Protein AF-A0A8J4S9Q2-F1 (afdb_monomer_lite)

Sequence (250 aa):
MTRRPPSRQDNEGSNYQLDTAFQAAVIDLVRYDRAYARVREATRTGVKRYATASLYRERFLAFDELAESLVELVERSVDALEG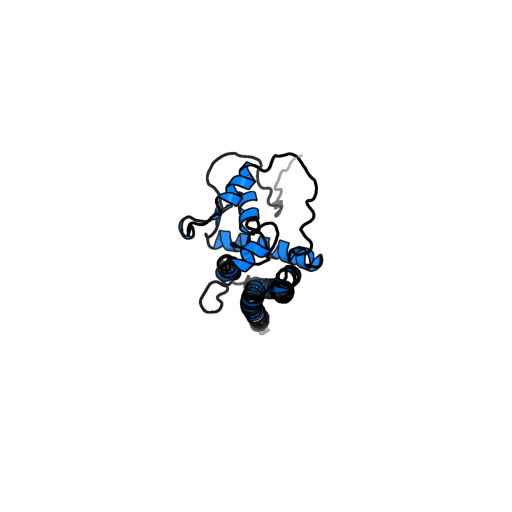IWRWKQCSENAVEDTKTFVWKGDNFILTFVRSLDFMRDCRELVEWYGEEFPLDANPFMLSSSLLDKAADRGLQISQQYSAARTNVLRAALRLHKPAADDEPSIPPTWWPETRYPSELRRRIEQSEQEILRELVDARWLVVQGGGRTRGPITIVGAEPRDVAKQKVGD

Organism: NCBI:txid1284355

Structure (mmCIF, N/CA/C/O backbone):
data_AF-A0A8J4S9Q2-F1
#
_entry.id   AF-A0A8J4S9Q2-F1
#
loop_
_atom_site.group_PDB
_atom_site.id
_atom_site.type_symbol
_atom_site.label_atom_id
_atom_site.label_alt_id
_atom_site.label_comp_id
_atom_site.label_asym_id
_atom_site.label_entity_id
_atom_site.label_seq_id
_atom_site.pdbx_PDB_ins_code
_atom_site.Cartn_x
_atom_site.Cartn_y
_atom_site.Cartn_z
_atom_site.occupancy
_atom_site.B_iso_or_equiv
_atom_site.auth_seq_id
_atom_site.auth_comp_id
_atom_site.auth_asym_id
_atom_site.auth_atom_id
_atom_site.pdbx_PDB_model_num
ATOM 1 N N . MET A 1 1 ? 54.237 5.454 -36.893 1.00 39.75 1 MET A N 1
ATOM 2 C CA . MET A 1 1 ? 52.908 5.909 -36.431 1.00 39.75 1 MET A CA 1
ATOM 3 C C . MET A 1 1 ? 52.132 4.697 -35.941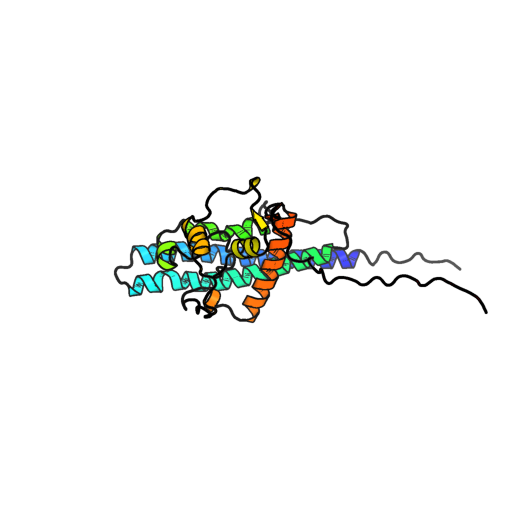 1.00 39.75 1 MET A C 1
ATOM 5 O O . MET A 1 1 ? 51.611 3.945 -36.750 1.00 39.75 1 MET A O 1
ATOM 9 N N . THR A 1 2 ? 52.123 4.455 -34.634 1.00 42.97 2 THR A N 1
ATOM 10 C CA . THR A 1 2 ? 51.451 3.308 -34.004 1.00 42.97 2 THR A CA 1
ATOM 11 C C . THR A 1 2 ? 50.128 3.797 -33.416 1.00 42.97 2 THR A C 1
ATOM 13 O O . THR A 1 2 ? 50.126 4.592 -32.478 1.00 42.97 2 THR A O 1
ATOM 16 N N . ARG A 1 3 ? 48.994 3.387 -34.002 1.00 44.97 3 ARG A N 1
ATOM 17 C CA . ARG A 1 3 ? 47.652 3.692 -33.477 1.00 44.97 3 ARG A CA 1
ATOM 18 C C . ARG A 1 3 ? 47.402 2.864 -32.210 1.00 44.97 3 ARG A C 1
ATOM 20 O O . ARG A 1 3 ? 47.474 1.640 -32.263 1.00 44.97 3 ARG A O 1
ATOM 27 N N . ARG A 1 4 ? 47.105 3.529 -31.087 1.00 47.16 4 ARG A N 1
ATOM 28 C CA . ARG A 1 4 ? 46.526 2.902 -29.884 1.00 47.16 4 ARG A CA 1
ATOM 29 C C . ARG A 1 4 ? 45.050 2.551 -30.144 1.00 47.16 4 ARG A C 1
ATOM 31 O O . ARG A 1 4 ? 44.372 3.357 -30.783 1.00 47.16 4 ARG A O 1
ATOM 38 N N . PRO A 1 5 ? 44.544 1.406 -29.656 1.00 49.31 5 PRO A N 1
ATOM 39 C CA . PRO A 1 5 ? 43.115 1.107 -29.684 1.00 49.31 5 PRO A CA 1
ATOM 40 C C . PRO A 1 5 ? 42.367 1.951 -28.630 1.00 49.31 5 PRO A C 1
ATOM 42 O O . PRO A 1 5 ? 42.978 2.338 -27.628 1.00 49.31 5 PRO A O 1
ATOM 45 N N . PRO A 1 6 ? 41.075 2.264 -28.843 1.00 49.66 6 PRO A N 1
ATOM 46 C CA . PRO A 1 6 ? 40.294 3.060 -27.908 1.00 49.66 6 PRO A CA 1
ATOM 47 C C . PRO A 1 6 ? 39.899 2.258 -26.659 1.00 49.66 6 PRO A C 1
ATOM 49 O O . PRO A 1 6 ? 39.925 1.028 -26.624 1.00 49.66 6 PRO A O 1
ATOM 52 N N . SER A 1 7 ? 39.611 3.026 -25.616 1.00 48.06 7 SER A N 1
ATOM 53 C CA . SER A 1 7 ? 39.512 2.699 -24.199 1.00 48.06 7 SER A CA 1
ATOM 54 C C . SER A 1 7 ? 38.375 1.750 -23.821 1.00 48.06 7 SER A C 1
ATOM 56 O O . SER A 1 7 ? 37.228 1.917 -24.211 1.00 48.06 7 SER A O 1
ATOM 58 N N . ARG A 1 8 ? 38.703 0.813 -22.928 1.00 47.56 8 ARG A N 1
ATOM 59 C CA . ARG A 1 8 ? 37.815 -0.144 -22.249 1.00 47.56 8 ARG A CA 1
ATOM 60 C C . ARG A 1 8 ? 37.119 0.467 -21.009 1.00 47.56 8 ARG A C 1
ATOM 62 O O . ARG A 1 8 ? 36.890 -0.252 -20.048 1.00 47.56 8 ARG A O 1
ATOM 69 N N . GLN A 1 9 ? 36.866 1.781 -20.984 1.00 50.12 9 GLN A N 1
ATOM 70 C CA . GLN A 1 9 ? 36.483 2.523 -19.762 1.00 50.12 9 GLN A CA 1
ATOM 71 C C . GLN A 1 9 ? 34.982 2.819 -19.607 1.00 50.12 9 GLN A C 1
ATOM 73 O O . GLN A 1 9 ? 34.550 3.120 -18.499 1.00 50.12 9 GLN A O 1
ATOM 78 N N . ASP A 1 10 ? 34.168 2.661 -20.651 1.00 51.94 10 ASP A N 1
ATOM 79 C CA . ASP A 1 10 ? 32.752 3.066 -20.583 1.00 51.94 10 ASP A CA 1
ATOM 80 C C . ASP A 1 10 ? 31.844 2.035 -19.879 1.00 51.94 10 ASP A C 1
ATOM 82 O O . ASP A 1 10 ? 30.748 2.367 -19.435 1.00 51.94 10 ASP A O 1
ATOM 86 N N . ASN A 1 11 ? 32.309 0.789 -19.710 1.00 53.34 11 ASN A N 1
ATOM 87 C CA . ASN A 1 11 ? 31.511 -0.302 -19.128 1.00 53.34 11 ASN A CA 1
ATOM 88 C C . ASN A 1 11 ? 31.615 -0.434 -17.598 1.00 53.34 11 ASN A C 1
ATOM 90 O O . ASN A 1 11 ? 30.790 -1.107 -16.986 1.00 53.34 11 ASN A O 1
ATOM 94 N N . GLU A 1 12 ? 32.629 0.160 -16.964 1.00 55.31 12 GLU A N 1
ATOM 95 C CA . GLU A 1 12 ? 32.767 0.093 -15.503 1.00 55.31 12 GLU A CA 1
ATOM 96 C C . GLU A 1 12 ? 31.812 1.087 -14.827 1.00 55.31 12 GLU A C 1
ATOM 98 O O . GLU A 1 12 ? 31.103 0.719 -13.894 1.00 55.31 12 GLU A O 1
ATOM 103 N N . GLY A 1 13 ? 31.697 2.314 -15.352 1.00 60.03 13 GLY A N 1
ATOM 104 C CA . GLY A 1 13 ? 30.832 3.357 -14.786 1.00 60.03 13 GLY A CA 1
ATOM 105 C C . GLY A 1 13 ? 29.335 3.018 -14.790 1.00 60.03 13 GLY A C 1
ATOM 106 O O . GLY A 1 13 ? 28.634 3.358 -13.837 1.00 60.03 13 GLY A O 1
ATOM 107 N N . SER A 1 14 ? 28.847 2.310 -15.814 1.00 61.97 14 SER A N 1
ATOM 108 C CA . SER A 1 14 ? 27.440 1.895 -15.919 1.00 61.97 14 SER A CA 1
ATOM 109 C C . SER A 1 14 ? 27.069 0.818 -14.894 1.00 61.97 14 SER A C 1
ATOM 111 O O . SER A 1 14 ? 26.015 0.902 -14.264 1.00 61.97 14 SER A O 1
ATOM 113 N N . ASN A 1 15 ? 27.962 -0.146 -14.650 1.00 65.12 15 ASN A N 1
ATOM 114 C CA . ASN A 1 15 ? 27.758 -1.186 -13.640 1.00 65.12 15 ASN A CA 1
ATOM 115 C C . ASN A 1 15 ? 27.749 -0.626 -12.210 1.00 65.12 15 ASN A C 1
ATOM 117 O O . ASN A 1 15 ? 26.921 -1.044 -11.402 1.00 65.12 15 ASN A O 1
ATOM 121 N N . TYR A 1 16 ? 28.609 0.351 -11.897 1.00 69.56 16 TYR A N 1
ATOM 122 C CA . TYR A 1 16 ? 28.599 1.005 -10.581 1.00 69.56 16 TYR A CA 1
ATOM 123 C C . TYR A 1 16 ? 27.309 1.800 -10.328 1.00 69.56 16 TYR A C 1
ATOM 125 O O . TYR A 1 16 ? 26.779 1.781 -9.214 1.00 69.56 16 TYR A O 1
ATOM 133 N N . GLN A 1 17 ? 26.775 2.479 -11.348 1.00 73.62 17 GLN A N 1
ATOM 134 C CA . GLN A 1 17 ? 25.511 3.215 -11.229 1.00 73.62 17 GLN A CA 1
ATOM 135 C C . GLN A 1 17 ? 24.315 2.277 -11.039 1.00 73.62 17 GLN A C 1
ATOM 137 O O . GLN A 1 17 ? 23.469 2.537 -10.185 1.00 73.62 17 GLN A O 1
ATOM 142 N N . LEU A 1 18 ? 24.280 1.166 -11.778 1.00 74.00 18 LEU A N 1
ATOM 143 C CA . LEU A 1 18 ? 23.263 0.124 -11.636 1.00 74.00 18 LEU A CA 1
ATOM 144 C C . LEU A 1 18 ? 23.251 -0.502 -10.237 1.00 74.00 18 LEU A C 1
ATOM 146 O O . LEU A 1 18 ? 22.179 -0.641 -9.647 1.00 74.00 18 LEU A O 1
ATOM 150 N N . ASP A 1 19 ? 24.423 -0.848 -9.698 1.00 80.31 19 ASP A N 1
ATOM 151 C CA . ASP A 1 19 ? 24.547 -1.419 -8.351 1.00 80.31 19 ASP A CA 1
ATOM 152 C C . ASP A 1 19 ? 24.130 -0.401 -7.277 1.00 80.31 19 ASP A C 1
ATOM 154 O O . ASP A 1 19 ? 23.357 -0.717 -6.374 1.00 80.31 19 ASP A O 1
ATOM 158 N N . THR A 1 20 ? 24.520 0.868 -7.433 1.00 86.56 20 THR A N 1
ATOM 159 C CA . THR A 1 20 ? 24.109 1.938 -6.509 1.00 86.56 20 THR A CA 1
ATOM 160 C C . THR A 1 20 ? 22.592 2.163 -6.531 1.00 86.56 20 THR A C 1
ATOM 162 O O . THR A 1 20 ? 21.968 2.279 -5.475 1.00 86.56 20 THR A O 1
ATOM 165 N N . ALA A 1 21 ? 21.975 2.198 -7.717 1.00 84.62 21 ALA A N 1
ATOM 166 C CA . ALA A 1 21 ? 20.531 2.378 -7.861 1.00 84.62 21 ALA A CA 1
ATOM 167 C C . ALA A 1 21 ? 19.743 1.174 -7.318 1.00 84.62 21 ALA A C 1
ATOM 169 O O . ALA A 1 21 ? 18.718 1.351 -6.659 1.00 84.62 21 ALA A O 1
ATOM 170 N N . PHE A 1 22 ? 20.244 -0.046 -7.534 1.00 85.75 22 PHE A N 1
ATOM 171 C CA . PHE A 1 22 ? 19.656 -1.256 -6.963 1.00 85.75 22 PHE A CA 1
ATOM 172 C C . PHE A 1 22 ? 19.726 -1.249 -5.432 1.00 85.75 22 PHE A C 1
ATOM 174 O O . PHE A 1 22 ? 18.720 -1.492 -4.766 1.00 85.75 22 PHE A O 1
ATOM 181 N N . GLN A 1 23 ? 20.886 -0.917 -4.859 1.00 87.75 23 GLN A N 1
ATOM 182 C CA . GLN A 1 23 ? 21.055 -0.821 -3.408 1.00 87.75 23 GLN A CA 1
ATOM 183 C C . GLN A 1 23 ? 20.147 0.250 -2.794 1.00 87.75 23 GLN A C 1
ATOM 185 O O . GLN A 1 23 ? 19.546 0.007 -1.746 1.00 87.75 23 GLN A O 1
ATOM 190 N N . ALA A 1 24 ? 19.984 1.398 -3.457 1.00 88.94 24 ALA A N 1
ATOM 191 C CA . ALA A 1 24 ? 19.042 2.430 -3.031 1.00 88.94 24 ALA A CA 1
ATOM 192 C C . ALA A 1 24 ? 17.593 1.906 -3.012 1.00 88.94 24 ALA A C 1
ATOM 194 O O . ALA A 1 24 ? 16.918 2.027 -1.990 1.00 88.94 24 ALA A O 1
ATOM 195 N N . ALA A 1 25 ? 17.149 1.229 -4.079 1.00 89.50 25 ALA A N 1
ATOM 196 C CA . ALA A 1 25 ? 15.816 0.624 -4.141 1.00 89.50 25 ALA A CA 1
ATOM 197 C C . ALA A 1 25 ? 15.594 -0.424 -3.033 1.00 89.50 25 ALA A C 1
ATOM 199 O O . ALA A 1 25 ? 14.532 -0.468 -2.414 1.00 89.50 25 ALA A O 1
ATOM 200 N N . VAL A 1 26 ? 16.610 -1.239 -2.726 1.00 90.31 26 VAL A N 1
ATOM 201 C CA . VAL A 1 26 ? 16.560 -2.212 -1.621 1.00 90.31 26 VAL A CA 1
ATOM 202 C C . VAL A 1 26 ? 16.417 -1.515 -0.265 1.00 90.31 26 VAL A C 1
ATOM 204 O O . VAL A 1 26 ? 15.636 -1.966 0.573 1.00 90.31 26 VAL A O 1
ATOM 207 N N . ILE A 1 27 ? 17.135 -0.412 -0.031 1.00 92.81 27 ILE A N 1
ATOM 208 C CA . ILE A 1 27 ? 17.014 0.366 1.211 1.00 92.81 27 ILE A CA 1
ATOM 209 C C . ILE A 1 27 ? 15.587 0.901 1.372 1.00 92.81 27 ILE A C 1
ATOM 211 O O . ILE A 1 27 ? 15.013 0.792 2.461 1.00 92.81 27 ILE A O 1
ATOM 215 N N . ASP A 1 28 ? 15.001 1.437 0.303 1.00 92.31 28 ASP A N 1
ATOM 216 C CA . ASP A 1 28 ? 13.638 1.966 0.339 1.00 92.31 28 ASP A CA 1
ATOM 217 C C . ASP A 1 28 ? 12.594 0.853 0.520 1.00 92.31 28 ASP A C 1
ATOM 219 O O . ASP A 1 28 ? 11.661 1.009 1.310 1.00 92.31 28 ASP A O 1
ATOM 223 N N . LEU A 1 29 ? 12.811 -0.331 -0.058 1.00 91.62 29 LEU A N 1
ATOM 224 C CA . LEU A 1 29 ? 11.978 -1.514 0.186 1.00 91.62 29 LEU A CA 1
ATOM 225 C C . LEU A 1 29 ? 12.045 -2.025 1.627 1.00 91.62 29 LEU A C 1
ATOM 227 O O . LEU A 1 29 ? 11.026 -2.413 2.198 1.00 91.62 29 LEU A O 1
ATOM 231 N N . VAL A 1 30 ? 13.219 -1.991 2.259 1.00 94.00 30 VAL A N 1
ATOM 232 C CA . VAL A 1 30 ? 13.351 -2.337 3.683 1.00 94.00 30 VAL A CA 1
ATOM 233 C C . VAL A 1 30 ? 12.592 -1.335 4.559 1.00 94.00 30 VAL A C 1
ATOM 235 O O . VAL A 1 30 ? 12.003 -1.718 5.573 1.00 94.00 30 VAL A O 1
ATOM 238 N N . ARG A 1 31 ? 12.578 -0.048 4.188 1.00 94.12 31 ARG A N 1
ATOM 239 C CA . ARG A 1 31 ? 11.776 0.974 4.881 1.00 94.12 31 ARG A CA 1
ATOM 240 C C . ARG A 1 31 ? 10.282 0.740 4.682 1.00 94.12 31 ARG A C 1
ATOM 242 O O . ARG A 1 31 ? 9.545 0.788 5.665 1.00 94.12 31 ARG A O 1
ATOM 249 N N . TYR A 1 32 ? 9.862 0.423 3.459 1.00 94.00 32 TYR A N 1
ATOM 250 C CA . TYR A 1 32 ? 8.495 0.011 3.150 1.00 94.00 32 TYR A CA 1
ATOM 251 C C . TYR A 1 32 ? 8.065 -1.196 3.995 1.00 94.00 32 TYR A C 1
ATOM 253 O O . TYR A 1 32 ? 7.039 -1.134 4.661 1.00 94.00 32 TYR A O 1
ATOM 261 N N . ASP A 1 33 ? 8.877 -2.254 4.071 1.00 93.44 33 ASP A N 1
ATOM 262 C CA . ASP A 1 33 ? 8.561 -3.452 4.858 1.00 93.44 33 ASP A CA 1
ATOM 263 C C . ASP A 1 33 ? 8.359 -3.140 6.349 1.00 93.44 33 ASP A C 1
ATOM 265 O O . ASP A 1 33 ? 7.476 -3.704 7.002 1.00 93.44 33 ASP A O 1
ATOM 269 N N . ARG A 1 34 ? 9.166 -2.226 6.902 1.00 94.31 34 ARG A N 1
ATOM 270 C CA . ARG A 1 34 ? 9.018 -1.767 8.291 1.00 94.31 34 ARG A CA 1
ATOM 271 C C . ARG A 1 34 ? 7.724 -0.982 8.486 1.00 94.31 34 ARG A C 1
ATOM 273 O O . ARG A 1 34 ? 7.023 -1.235 9.465 1.00 94.31 34 ARG A O 1
ATOM 280 N N . ALA A 1 35 ? 7.396 -0.071 7.571 1.00 93.81 35 ALA A N 1
ATOM 281 C CA . ALA A 1 35 ? 6.143 0.679 7.614 1.00 93.81 35 ALA A CA 1
ATOM 282 C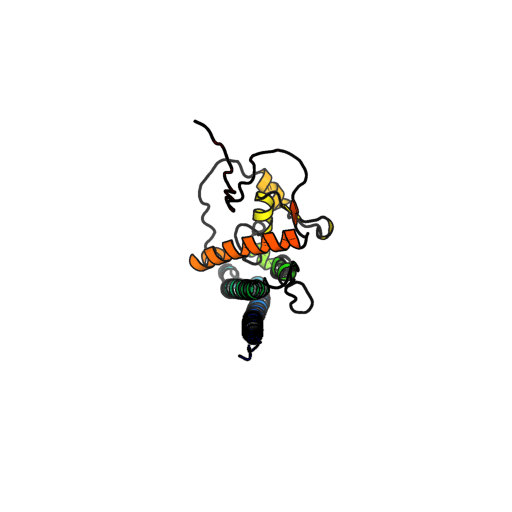 C . ALA A 1 35 ? 4.928 -0.255 7.464 1.00 93.81 35 ALA A C 1
ATOM 284 O O . ALA A 1 35 ? 3.967 -0.161 8.223 1.00 93.81 35 ALA A O 1
ATOM 285 N N . TYR A 1 36 ? 5.010 -1.243 6.573 1.00 93.69 36 TYR A N 1
ATOM 286 C CA . TYR A 1 36 ? 3.970 -2.250 6.379 1.00 93.69 36 TYR A CA 1
ATOM 287 C C . TYR A 1 36 ? 3.750 -3.094 7.642 1.00 93.69 36 TYR A C 1
ATOM 289 O O . TYR A 1 36 ? 2.614 -3.323 8.061 1.00 93.69 36 TYR A O 1
ATOM 297 N N . ALA A 1 37 ? 4.829 -3.512 8.313 1.00 93.56 37 ALA A N 1
ATOM 298 C CA . ALA A 1 37 ? 4.732 -4.214 9.590 1.00 93.56 37 ALA A CA 1
ATOM 299 C C . ALA A 1 37 ? 4.055 -3.358 10.677 1.00 93.56 37 ALA A C 1
ATOM 301 O O . ALA A 1 37 ? 3.231 -3.883 11.429 1.00 93.56 37 ALA A O 1
ATOM 302 N N . ARG A 1 38 ? 4.346 -2.047 10.726 1.00 93.69 38 ARG A N 1
ATOM 303 C CA . ARG A 1 38 ? 3.668 -1.106 11.634 1.00 93.69 38 ARG A CA 1
ATOM 304 C C . ARG A 1 38 ? 2.178 -1.013 11.344 1.00 93.69 38 ARG A C 1
ATOM 306 O O . ARG A 1 38 ? 1.396 -1.159 12.272 1.00 93.69 38 ARG A O 1
ATOM 313 N N . VAL A 1 39 ? 1.775 -0.874 10.080 1.00 93.75 39 VAL A N 1
ATOM 314 C CA . VAL A 1 39 ? 0.353 -0.846 9.691 1.00 93.75 39 VAL A CA 1
ATOM 315 C C . VAL A 1 39 ? -0.369 -2.117 10.130 1.00 93.75 39 VAL A C 1
ATOM 317 O O . VAL A 1 39 ? -1.465 -2.041 10.687 1.00 93.75 39 VAL A O 1
ATOM 320 N N . ARG A 1 40 ? 0.242 -3.296 9.955 1.00 93.56 40 ARG A N 1
ATOM 321 C CA . ARG A 1 40 ? -0.360 -4.557 10.420 1.00 93.56 40 ARG A CA 1
ATOM 322 C C . ARG A 1 40 ? -0.554 -4.589 11.932 1.00 93.56 40 ARG A C 1
ATOM 324 O O . ARG A 1 40 ? -1.593 -5.055 12.401 1.00 93.56 40 ARG A O 1
ATOM 331 N N . GLU A 1 41 ? 0.425 -4.113 12.692 1.00 94.19 41 GLU A N 1
ATOM 332 C CA . GLU A 1 41 ? 0.333 -4.097 14.151 1.00 94.19 41 GLU A CA 1
ATOM 333 C C . GLU A 1 41 ? -0.647 -3.032 14.660 1.00 94.19 41 GLU A C 1
ATOM 335 O O . GLU A 1 41 ? -1.478 -3.323 15.523 1.00 94.19 41 GLU A O 1
ATOM 340 N N . ALA A 1 42 ? -0.635 -1.841 14.060 1.00 93.31 42 ALA A N 1
ATOM 341 C CA . ALA A 1 42 ? -1.589 -0.774 14.338 1.00 93.31 42 ALA A CA 1
ATOM 342 C C . ALA A 1 42 ? -3.025 -1.207 14.009 1.00 93.31 42 ALA A C 1
ATOM 344 O O . ALA A 1 42 ? -3.937 -0.939 14.786 1.00 93.31 42 ALA A O 1
ATOM 345 N N . THR A 1 43 ? -3.231 -1.965 12.924 1.00 92.81 43 THR A N 1
ATOM 346 C CA . THR A 1 43 ? -4.542 -2.545 12.585 1.00 92.81 43 THR A CA 1
ATOM 347 C C . THR A 1 43 ? -5.012 -3.499 13.680 1.00 92.81 43 THR A C 1
ATOM 349 O O . THR A 1 43 ? -6.118 -3.358 14.193 1.00 92.81 43 THR A O 1
ATOM 352 N N . ARG A 1 44 ? -4.166 -4.450 14.100 1.00 92.06 44 ARG A N 1
ATOM 353 C CA . ARG A 1 44 ? -4.505 -5.406 15.173 1.00 92.06 44 ARG A CA 1
ATOM 354 C C . ARG A 1 44 ? -4.806 -4.708 16.493 1.00 92.06 44 ARG A C 1
ATOM 356 O O . ARG A 1 44 ? -5.726 -5.105 17.208 1.00 92.06 44 ARG A O 1
ATOM 363 N N . THR A 1 45 ? -4.016 -3.695 16.823 1.00 92.38 45 THR A N 1
ATOM 364 C CA . THR A 1 45 ? -4.179 -2.909 18.046 1.00 92.38 45 THR A CA 1
ATOM 365 C C . THR A 1 45 ? -5.467 -2.095 17.994 1.00 92.38 45 THR A C 1
ATOM 367 O O . THR A 1 45 ? -6.236 -2.125 18.953 1.00 92.38 45 THR A O 1
ATOM 370 N N . GLY A 1 46 ? -5.753 -1.451 16.861 1.00 91.38 46 GLY A N 1
ATOM 371 C CA . GLY A 1 46 ? -6.979 -0.690 16.645 1.00 91.38 46 GLY A CA 1
ATOM 372 C C . GLY A 1 46 ? -8.231 -1.557 16.693 1.00 91.38 46 GLY A C 1
ATOM 373 O O . GLY A 1 46 ? -9.173 -1.209 17.395 1.00 91.38 46 GLY A O 1
ATOM 374 N N . VAL A 1 47 ? -8.210 -2.743 16.074 1.00 92.38 47 VAL A N 1
ATOM 375 C CA . VAL A 1 47 ? -9.315 -3.716 16.149 1.00 92.38 47 VAL A CA 1
ATOM 376 C C . VAL A 1 47 ? -9.597 -4.118 17.598 1.00 92.38 47 VAL A C 1
ATOM 378 O O . VAL A 1 47 ? -10.743 -4.073 18.040 1.00 92.38 47 VAL A O 1
ATOM 381 N N . LYS A 1 48 ? -8.557 -4.447 18.379 1.00 91.38 48 LYS A N 1
ATOM 382 C CA . LYS A 1 48 ? -8.720 -4.766 19.808 1.00 91.38 48 LYS A CA 1
ATOM 383 C C . LYS A 1 48 ? -9.308 -3.588 20.581 1.00 91.38 48 LYS A C 1
ATOM 385 O O . LYS A 1 48 ? -10.268 -3.784 21.319 1.00 91.38 48 LYS A O 1
ATOM 390 N N . ARG A 1 49 ? -8.765 -2.377 20.391 1.00 90.31 49 ARG A N 1
ATOM 391 C CA . ARG A 1 49 ? -9.255 -1.153 21.047 1.00 90.31 49 ARG A CA 1
ATOM 392 C C . ARG A 1 49 ? -10.722 -0.896 20.705 1.00 90.31 49 ARG A C 1
ATOM 394 O O . ARG A 1 49 ? -11.508 -0.676 21.620 1.00 90.31 49 ARG A O 1
ATOM 401 N N . TYR A 1 50 ? -11.095 -1.004 19.431 1.00 89.94 50 TYR A N 1
ATOM 402 C CA . TYR A 1 50 ? -12.464 -0.820 18.950 1.00 89.94 50 TYR A CA 1
ATOM 403 C C . TYR A 1 50 ? -13.430 -1.843 19.562 1.00 89.94 50 TYR A C 1
ATOM 405 O O . TYR A 1 50 ? -14.498 -1.468 20.043 1.00 89.94 50 TYR A O 1
ATOM 413 N N . ALA A 1 51 ? -13.037 -3.119 19.617 1.00 88.31 51 ALA A N 1
ATOM 414 C CA . ALA A 1 51 ? -13.851 -4.186 20.196 1.00 88.31 51 ALA A CA 1
ATOM 415 C C . ALA A 1 51 ? -14.051 -4.031 21.715 1.00 88.31 51 ALA A C 1
ATOM 417 O O . ALA A 1 51 ? -15.123 -4.337 22.235 1.00 88.31 51 ALA A O 1
ATOM 418 N N . THR A 1 52 ? -13.035 -3.545 22.435 1.00 90.56 52 THR A N 1
ATOM 419 C CA . THR A 1 52 ? -13.111 -3.312 23.890 1.00 90.56 52 THR A CA 1
ATOM 420 C C . THR A 1 52 ? -13.720 -1.964 24.272 1.00 90.56 52 THR A C 1
ATOM 422 O O . THR A 1 52 ? -14.035 -1.751 25.442 1.00 90.56 52 THR A O 1
ATOM 425 N N . ALA A 1 53 ? -13.866 -1.047 23.315 1.00 88.88 53 ALA A N 1
ATOM 426 C CA . ALA A 1 53 ? -14.337 0.305 23.565 1.00 88.88 53 ALA A CA 1
ATOM 427 C C . ALA A 1 53 ? -15.810 0.304 23.983 1.00 88.88 53 ALA A C 1
ATOM 429 O O . ALA A 1 53 ? -16.709 -0.104 23.235 1.00 88.88 53 ALA A O 1
ATOM 430 N N . SER A 1 54 ? -16.041 0.814 25.189 1.00 83.88 54 SER A N 1
ATOM 431 C CA . SER A 1 54 ? -17.376 0.959 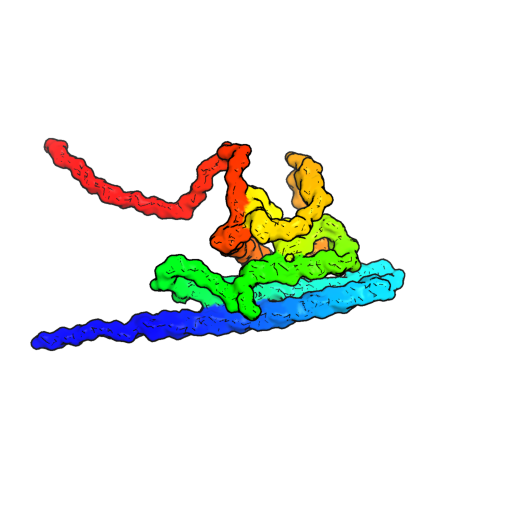25.770 1.00 83.88 54 SER A CA 1
ATOM 432 C C . SER A 1 54 ? -18.020 2.287 25.374 1.00 83.88 54 SER A C 1
ATOM 434 O O . SER A 1 54 ? -19.243 2.386 25.278 1.00 83.88 54 SER A O 1
ATOM 436 N N . LEU A 1 55 ? -17.194 3.300 25.089 1.00 86.88 55 LEU A N 1
ATOM 437 C CA . LEU A 1 55 ? -17.631 4.634 24.706 1.00 86.88 55 LEU A CA 1
ATOM 438 C C . LEU A 1 55 ? -17.464 4.866 23.203 1.00 86.88 55 LEU A C 1
ATOM 440 O O . LEU A 1 55 ? -16.467 4.483 22.592 1.00 86.88 55 LEU A O 1
ATOM 444 N N . TYR A 1 56 ? -18.402 5.610 22.616 1.00 80.06 56 TYR A N 1
ATOM 445 C CA . TYR A 1 56 ? -18.330 6.016 21.209 1.00 80.06 56 TYR A CA 1
ATOM 446 C C . TYR A 1 56 ? -17.043 6.796 20.887 1.00 80.06 56 TYR A C 1
ATOM 448 O O . TYR A 1 56 ? -16.422 6.591 19.848 1.00 80.06 56 TYR A O 1
ATOM 456 N N . ARG A 1 57 ? -16.588 7.647 21.816 1.00 85.25 57 ARG A N 1
ATOM 457 C CA . ARG A 1 57 ? -15.333 8.401 21.671 1.00 85.25 57 ARG A CA 1
ATOM 458 C C . ARG A 1 57 ? -14.112 7.485 21.552 1.00 85.25 57 ARG A C 1
ATOM 460 O O . ARG A 1 57 ? -13.223 7.767 20.761 1.00 85.25 57 ARG A O 1
ATOM 467 N N . GLU A 1 58 ? -14.067 6.402 22.320 1.00 83.62 58 GLU A N 1
ATOM 468 C CA . GLU A 1 58 ? -12.958 5.440 22.285 1.00 83.62 58 GLU A CA 1
ATOM 469 C C . GLU A 1 58 ? -12.935 4.671 20.961 1.00 83.62 58 GLU A C 1
ATOM 471 O O . GLU A 1 58 ? -11.865 4.445 20.406 1.00 83.62 58 GLU A O 1
ATOM 476 N N . ARG A 1 59 ? -14.113 4.345 20.410 1.00 83.12 59 ARG A N 1
ATOM 477 C CA . ARG A 1 59 ? -14.240 3.750 19.070 1.00 83.12 59 ARG A CA 1
ATOM 478 C C . ARG A 1 59 ? -13.747 4.682 17.972 1.00 83.12 59 ARG A C 1
ATOM 480 O O . ARG A 1 59 ? -13.096 4.223 17.040 1.00 83.12 59 ARG A O 1
ATOM 487 N N . PHE A 1 60 ? -14.027 5.979 18.092 1.00 79.75 60 PHE A N 1
ATOM 488 C CA . PHE A 1 60 ? -13.573 6.970 17.118 1.00 79.75 60 PHE A CA 1
ATOM 489 C C . PHE A 1 60 ? -12.040 7.061 17.069 1.00 79.75 60 PHE A C 1
ATOM 491 O O . PHE A 1 60 ? -11.472 7.071 15.984 1.00 79.75 60 PHE A O 1
ATOM 498 N N . LEU A 1 61 ? -11.383 7.039 18.235 1.00 85.06 61 LEU A N 1
ATOM 499 C CA . LEU A 1 61 ? -9.922 7.144 18.367 1.00 85.06 61 LEU A CA 1
ATOM 500 C C . LEU A 1 61 ? -9.190 5.797 18.212 1.00 85.06 61 LEU A C 1
ATOM 502 O O . LEU A 1 61 ? -7.960 5.746 18.229 1.00 85.06 61 LEU A O 1
ATOM 506 N N . ALA A 1 62 ? -9.919 4.683 18.082 1.00 87.12 62 ALA A N 1
ATOM 507 C CA . ALA A 1 62 ? -9.330 3.343 18.075 1.00 87.12 62 ALA A CA 1
ATOM 508 C C . ALA A 1 62 ? -8.304 3.149 16.945 1.00 87.12 62 ALA A C 1
ATOM 510 O O . ALA A 1 62 ? -7.328 2.421 17.129 1.00 87.12 62 ALA A O 1
ATOM 511 N N . PHE A 1 63 ? -8.499 3.828 15.810 1.00 88.06 63 PHE A N 1
ATOM 512 C CA . PHE A 1 63 ? -7.683 3.693 14.603 1.00 88.06 63 PHE A CA 1
ATOM 513 C C . PHE A 1 63 ? -6.793 4.910 14.298 1.00 88.06 63 PHE A C 1
ATOM 515 O O . PHE A 1 63 ? -6.215 4.969 13.215 1.00 88.06 63 PHE A O 1
ATOM 522 N N . ASP A 1 64 ? -6.607 5.850 15.230 1.00 86.75 64 ASP A N 1
ATOM 523 C CA . ASP A 1 64 ? -5.739 7.020 14.995 1.00 86.75 64 ASP A CA 1
ATOM 524 C C . ASP A 1 64 ? -4.290 6.616 14.673 1.00 86.75 64 ASP A C 1
ATOM 526 O O . ASP A 1 64 ? -3.696 7.103 13.712 1.00 86.75 64 ASP A O 1
ATOM 530 N N . GLU A 1 65 ? -3.757 5.646 15.419 1.00 88.44 65 GLU A N 1
ATOM 531 C CA . GLU A 1 65 ? -2.416 5.079 15.212 1.00 88.44 65 GLU A CA 1
ATOM 532 C C . GLU A 1 65 ? -2.288 4.377 13.847 1.00 88.44 65 GLU A C 1
ATOM 534 O O . GLU A 1 65 ? -1.240 4.426 13.197 1.00 88.44 65 GLU A O 1
ATOM 539 N N . LEU A 1 66 ? -3.375 3.752 13.379 1.00 89.69 66 LEU A N 1
ATOM 540 C CA . LEU A 1 66 ? -3.439 3.171 12.041 1.00 89.69 66 LEU A CA 1
ATOM 541 C C . LEU A 1 66 ? -3.419 4.272 10.978 1.00 89.69 66 LEU A C 1
ATOM 543 O O . LEU A 1 66 ? -2.672 4.152 10.013 1.00 89.69 66 LEU A O 1
ATOM 547 N N . ALA A 1 67 ? -4.189 5.346 11.157 1.00 87.00 67 ALA A N 1
ATOM 548 C CA . ALA A 1 67 ? -4.229 6.456 10.211 1.00 87.00 67 ALA A CA 1
ATOM 549 C C . ALA A 1 67 ? -2.851 7.119 10.044 1.00 87.00 67 ALA A C 1
ATOM 551 O O . ALA A 1 67 ? -2.452 7.414 8.920 1.00 87.00 67 ALA A O 1
ATOM 552 N N . GLU A 1 68 ? -2.095 7.303 11.129 1.00 88.44 68 GLU A N 1
ATOM 553 C CA . GLU A 1 68 ? -0.710 7.798 11.065 1.00 88.44 68 GLU A CA 1
ATOM 554 C C . GLU A 1 68 ? 0.226 6.808 10.361 1.00 88.44 68 GLU A C 1
ATOM 556 O O . GLU A 1 68 ? 0.970 7.186 9.454 1.00 88.44 68 GLU A O 1
ATOM 561 N N . SER A 1 69 ? 0.137 5.523 10.717 1.00 91.69 69 SER A N 1
ATOM 562 C CA . SER A 1 69 ? 0.958 4.470 10.106 1.00 91.69 69 SER A CA 1
ATOM 563 C C . SER A 1 69 ? 0.685 4.308 8.606 1.00 91.69 69 SER A C 1
ATOM 565 O O . SER A 1 69 ? 1.596 3.984 7.846 1.00 91.69 69 SER A O 1
ATOM 567 N N . LEU A 1 70 ? -0.556 4.534 8.161 1.00 90.69 70 LEU A N 1
ATOM 568 C CA . LEU A 1 70 ? -0.941 4.485 6.750 1.00 90.69 70 LEU A CA 1
ATOM 569 C C . LEU A 1 70 ? -0.318 5.627 5.944 1.00 90.69 70 LEU A C 1
ATOM 571 O O . LEU A 1 70 ? 0.112 5.391 4.819 1.00 90.69 70 LEU A O 1
ATOM 575 N N . VAL A 1 71 ? -0.232 6.840 6.502 1.00 89.69 71 VAL A N 1
ATOM 576 C CA . VAL A 1 71 ? 0.457 7.958 5.832 1.00 89.69 71 VAL A CA 1
ATOM 577 C C . VAL A 1 71 ? 1.933 7.620 5.642 1.00 89.69 71 VAL A C 1
ATOM 579 O O . VAL A 1 71 ? 2.432 7.705 4.521 1.00 89.69 71 VAL A O 1
ATOM 582 N N . GLU A 1 72 ? 2.604 7.145 6.698 1.00 91.88 72 GLU A N 1
ATOM 583 C CA . GLU A 1 72 ? 4.004 6.712 6.606 1.00 91.88 72 GLU A CA 1
ATOM 584 C C . GLU A 1 72 ? 4.169 5.591 5.568 1.00 91.88 72 GLU A C 1
ATOM 586 O O . GLU A 1 72 ? 5.080 5.642 4.742 1.00 91.88 72 GLU A O 1
ATOM 591 N N . LEU A 1 73 ? 3.280 4.591 5.562 1.00 93.19 73 LEU A N 1
ATOM 592 C CA . LEU A 1 73 ? 3.322 3.512 4.577 1.00 93.19 73 LEU A CA 1
ATOM 593 C C . LEU A 1 73 ? 3.224 4.047 3.150 1.00 93.19 73 LEU A C 1
ATOM 595 O O . LEU A 1 73 ? 4.002 3.618 2.300 1.00 93.19 73 LEU A O 1
ATOM 599 N N . VAL A 1 74 ? 2.299 4.964 2.879 1.00 91.81 74 VAL A N 1
ATOM 600 C CA . VAL A 1 74 ? 2.111 5.530 1.540 1.00 91.81 74 VAL A CA 1
ATOM 601 C C . VAL A 1 74 ? 3.349 6.301 1.088 1.00 91.81 74 VAL A C 1
ATOM 603 O O . VAL A 1 74 ? 3.820 6.074 -0.025 1.00 91.81 74 VAL A O 1
ATOM 606 N N . GLU A 1 75 ? 3.946 7.119 1.955 1.00 92.38 75 GLU A N 1
ATOM 607 C CA . GLU A 1 75 ? 5.213 7.799 1.658 1.00 92.38 75 GLU A CA 1
ATOM 608 C C . GLU A 1 75 ? 6.325 6.802 1.308 1.00 92.38 75 GLU A C 1
ATOM 610 O O . GLU A 1 75 ? 6.970 6.926 0.266 1.00 92.38 75 GLU A O 1
ATOM 615 N N . ARG A 1 76 ? 6.507 5.757 2.129 1.00 93.50 76 ARG A N 1
ATOM 616 C CA . ARG A 1 76 ? 7.531 4.726 1.877 1.00 93.50 76 ARG A CA 1
ATOM 617 C C . ARG A 1 76 ? 7.249 3.889 0.641 1.00 93.50 76 ARG A C 1
ATOM 619 O O . ARG A 1 76 ? 8.187 3.431 -0.002 1.00 93.50 76 ARG A O 1
ATOM 626 N N . SER A 1 77 ? 5.981 3.683 0.316 1.00 92.38 77 SER A N 1
ATOM 627 C CA . SER A 1 77 ? 5.567 2.957 -0.881 1.00 92.38 77 SER A CA 1
ATOM 628 C C . SER A 1 77 ? 5.958 3.720 -2.138 1.00 92.38 77 SER A C 1
ATOM 630 O O . SER A 1 77 ? 6.556 3.143 -3.039 1.00 92.38 77 SER A O 1
ATOM 632 N N . VAL A 1 78 ? 5.683 5.026 -2.172 1.00 92.69 78 VAL A N 1
ATOM 633 C CA . VAL A 1 78 ? 6.086 5.903 -3.276 1.00 92.69 78 VAL A CA 1
ATOM 634 C C . VAL A 1 78 ? 7.612 5.956 -3.397 1.00 92.69 78 VAL A C 1
ATOM 636 O O . VAL A 1 78 ? 8.132 5.786 -4.496 1.00 92.69 78 VAL A O 1
ATOM 639 N N . ASP A 1 79 ? 8.340 6.109 -2.285 1.00 92.19 79 ASP A N 1
ATOM 640 C CA . ASP A 1 79 ? 9.811 6.096 -2.293 1.00 92.19 79 ASP A CA 1
ATOM 641 C C . ASP A 1 79 ? 10.367 4.780 -2.875 1.00 92.19 79 ASP A C 1
ATOM 643 O O . ASP A 1 79 ? 11.247 4.802 -3.738 1.00 92.19 79 ASP A O 1
ATOM 647 N N . ALA A 1 80 ? 9.824 3.633 -2.448 1.00 91.81 80 ALA A N 1
ATOM 648 C CA . ALA A 1 80 ? 10.240 2.317 -2.931 1.00 91.81 80 ALA A CA 1
ATOM 649 C C . ALA A 1 80 ? 9.952 2.129 -4.426 1.00 91.81 80 ALA A C 1
ATOM 651 O O . ALA A 1 80 ? 10.808 1.638 -5.163 1.00 91.81 80 ALA A O 1
ATOM 652 N N . LEU A 1 81 ? 8.772 2.546 -4.887 1.00 91.06 81 LEU A N 1
ATOM 653 C CA . LEU A 1 81 ? 8.392 2.472 -6.294 1.00 91.06 81 LEU A CA 1
ATOM 654 C C . LEU A 1 81 ? 9.292 3.346 -7.172 1.00 91.06 81 LEU A C 1
ATOM 656 O O . LEU A 1 81 ? 9.835 2.871 -8.168 1.00 91.06 81 LEU A O 1
ATOM 660 N N . GLU A 1 82 ? 9.541 4.589 -6.763 1.00 90.75 82 GLU A N 1
ATOM 661 C CA . GLU A 1 82 ? 10.474 5.469 -7.464 1.00 90.75 82 GLU A CA 1
ATOM 662 C C . GLU A 1 82 ? 11.900 4.916 -7.480 1.00 90.75 82 GLU A C 1
ATOM 664 O O . GLU A 1 82 ? 12.590 5.032 -8.492 1.00 90.75 82 GLU A O 1
ATOM 669 N N . GLY A 1 83 ? 12.354 4.298 -6.387 1.00 88.19 83 GLY A N 1
ATOM 670 C CA . GLY A 1 83 ? 13.636 3.596 -6.337 1.00 88.19 83 GLY A CA 1
ATOM 671 C C . GLY A 1 83 ? 13.719 2.475 -7.376 1.00 88.19 83 GLY A C 1
ATOM 672 O O . GLY A 1 83 ? 14.691 2.399 -8.130 1.00 88.19 83 GLY A O 1
ATOM 673 N N . ILE A 1 84 ? 12.673 1.649 -7.471 1.00 88.25 84 ILE A N 1
ATOM 674 C CA . ILE A 1 84 ? 12.576 0.568 -8.461 1.00 88.25 84 ILE A CA 1
ATOM 675 C C . ILE A 1 84 ? 12.586 1.129 -9.886 1.00 88.25 84 ILE A C 1
ATOM 677 O O . ILE A 1 84 ? 13.301 0.602 -10.738 1.00 88.25 84 ILE A O 1
ATOM 681 N N . TRP A 1 85 ? 11.845 2.204 -10.163 1.00 87.25 85 TRP A N 1
ATOM 682 C CA . TRP A 1 85 ? 11.818 2.803 -11.500 1.00 87.25 85 TRP A CA 1
ATOM 683 C C . TRP A 1 85 ? 13.146 3.446 -11.888 1.00 87.25 85 TRP A C 1
ATOM 685 O O . TRP A 1 85 ? 13.607 3.226 -13.005 1.00 87.25 85 TRP A O 1
ATOM 695 N N . ARG A 1 86 ? 13.818 4.152 -10.969 1.00 87.19 86 ARG A N 1
ATOM 696 C CA . ARG A 1 86 ? 15.179 4.671 -11.207 1.00 87.19 86 ARG A CA 1
ATOM 697 C C . ARG A 1 86 ? 16.145 3.540 -11.552 1.00 87.19 86 ARG A C 1
ATOM 699 O O . ARG A 1 86 ? 16.918 3.658 -12.497 1.00 87.19 86 ARG A O 1
ATOM 706 N N . TRP A 1 87 ? 16.070 2.426 -10.826 1.00 86.31 87 TRP A N 1
ATOM 707 C CA . TRP A 1 87 ? 16.874 1.245 -11.130 1.00 86.31 87 TRP A CA 1
ATOM 708 C C . TRP A 1 87 ? 16.563 0.663 -12.518 1.00 86.31 87 TRP A C 1
ATOM 710 O O . TRP A 1 87 ? 17.493 0.344 -13.260 1.00 86.31 87 TRP A O 1
ATOM 720 N N . LYS A 1 88 ? 15.281 0.564 -12.898 1.00 83.25 88 LYS A N 1
ATOM 721 C CA . LYS A 1 88 ? 14.880 0.102 -14.237 1.00 83.25 88 LYS A CA 1
ATOM 722 C C . LYS A 1 88 ? 15.423 1.014 -15.340 1.00 83.25 88 LYS A C 1
ATOM 724 O O . LYS A 1 88 ? 16.002 0.502 -16.291 1.00 83.25 88 LYS A O 1
ATOM 729 N N . GLN A 1 89 ? 15.335 2.334 -15.174 1.00 82.69 89 GLN A N 1
ATOM 730 C CA . GLN A 1 89 ? 15.855 3.318 -16.136 1.00 82.69 89 GLN A CA 1
ATOM 731 C C . GLN A 1 89 ? 17.376 3.218 -16.313 1.00 82.69 89 GLN A C 1
ATOM 733 O O . GLN A 1 89 ? 17.881 3.289 -17.429 1.00 82.69 89 GLN A O 1
ATOM 738 N N . CYS A 1 90 ? 18.132 2.965 -15.239 1.00 77.12 90 CYS A N 1
ATOM 739 C CA . CYS A 1 90 ? 19.571 2.703 -15.354 1.00 77.12 90 CYS A CA 1
ATOM 740 C C . CYS A 1 90 ? 19.884 1.418 -16.150 1.00 77.12 90 CYS A C 1
ATOM 742 O O . CYS A 1 90 ? 20.997 1.267 -16.656 1.00 77.12 90 CYS A O 1
ATOM 744 N N . SER A 1 91 ? 18.921 0.494 -16.262 1.00 67.88 91 SER A N 1
ATOM 745 C CA . SER A 1 91 ? 19.044 -0.793 -16.959 1.00 67.88 91 SER A CA 1
ATOM 746 C C . SER A 1 91 ? 18.603 -0.754 -18.428 1.00 67.88 91 SER A C 1
ATOM 748 O O . SER A 1 91 ? 18.856 -1.728 -19.136 1.00 67.88 91 SER A O 1
ATOM 750 N N . GLU A 1 92 ? 17.996 0.337 -18.912 1.00 57.59 92 GLU A N 1
ATOM 751 C CA . GLU A 1 92 ? 17.401 0.451 -20.263 1.00 57.59 92 GLU A CA 1
ATOM 752 C C . GLU A 1 92 ? 18.409 0.394 -21.430 1.00 57.59 92 GLU A C 1
ATOM 754 O O . GLU A 1 92 ? 18.012 0.317 -22.589 1.00 57.59 92 GLU A O 1
ATOM 759 N N . ASN A 1 93 ? 19.717 0.333 -21.160 1.00 53.44 93 ASN A N 1
ATOM 760 C CA . ASN A 1 93 ? 20.728 0.061 -22.192 1.00 53.44 93 ASN A CA 1
ATOM 761 C C . ASN A 1 93 ? 20.835 -1.432 -22.581 1.00 53.44 93 ASN A C 1
ATOM 763 O O . ASN A 1 93 ? 21.618 -1.778 -23.467 1.00 53.44 93 ASN A O 1
ATOM 767 N N . ALA A 1 94 ? 20.071 -2.323 -21.941 1.00 48.44 94 ALA A N 1
ATOM 768 C CA . ALA A 1 94 ? 19.989 -3.740 -22.282 1.00 48.44 94 ALA A CA 1
ATOM 769 C C . ALA A 1 94 ? 18.585 -4.076 -22.816 1.00 48.44 94 ALA A C 1
ATOM 771 O O . ALA A 1 94 ? 17.665 -4.299 -22.043 1.00 48.44 94 ALA A O 1
ATOM 772 N N . VAL A 1 95 ? 18.455 -4.056 -24.146 1.00 48.16 95 VAL A N 1
ATOM 773 C CA . VAL A 1 95 ? 17.459 -4.738 -25.001 1.00 48.16 95 VAL A CA 1
ATOM 774 C C . VAL A 1 95 ? 16.272 -5.393 -24.261 1.00 48.16 95 VAL A C 1
ATOM 776 O O . VAL A 1 95 ? 16.429 -6.450 -23.665 1.00 48.16 95 VAL A O 1
ATOM 779 N N . GLU A 1 96 ? 15.091 -4.777 -24.387 1.00 49.03 96 GLU A N 1
ATOM 780 C CA . GLU A 1 96 ? 13.737 -5.381 -24.413 1.00 49.03 96 GLU A CA 1
ATOM 781 C C . GLU A 1 96 ? 13.258 -6.353 -23.318 1.00 49.03 96 GLU A C 1
ATOM 783 O O . GLU A 1 96 ? 12.117 -6.802 -23.398 1.00 49.03 96 GLU A O 1
ATOM 788 N N . ASP A 1 97 ? 14.008 -6.621 -22.252 1.00 47.81 97 ASP A N 1
ATOM 789 C CA . ASP A 1 97 ? 13.451 -7.362 -21.121 1.00 47.81 97 ASP A CA 1
ATOM 790 C C . ASP A 1 97 ? 12.851 -6.386 -20.106 1.00 47.81 97 ASP A C 1
ATOM 792 O O . ASP A 1 97 ? 13.558 -5.728 -19.339 1.00 47.81 97 ASP A O 1
ATOM 796 N N . THR A 1 98 ? 11.515 -6.327 -20.069 1.00 59.12 98 THR A N 1
ATOM 797 C CA . THR A 1 98 ? 10.706 -5.843 -18.938 1.00 59.12 98 THR A CA 1
ATOM 798 C C . THR A 1 98 ? 11.123 -6.585 -17.670 1.00 59.12 98 THR A C 1
ATOM 800 O O . THR A 1 98 ? 10.506 -7.567 -17.253 1.00 59.12 98 THR A O 1
ATOM 803 N N . LYS A 1 99 ? 12.230 -6.153 -17.066 1.00 67.12 99 LYS A N 1
ATOM 804 C CA . LYS A 1 99 ? 12.827 -6.800 -15.908 1.00 67.12 99 LYS A CA 1
ATOM 805 C C . LYS A 1 99 ? 11.899 -6.590 -14.724 1.00 67.12 99 LYS A C 1
ATOM 807 O O . LYS A 1 99 ? 11.848 -5.517 -14.120 1.00 67.12 99 LYS A O 1
ATOM 812 N N . THR A 1 100 ? 11.130 -7.623 -14.404 1.00 75.88 100 THR A N 1
ATOM 813 C CA . THR A 1 100 ? 10.260 -7.628 -13.232 1.00 75.88 100 THR A CA 1
ATOM 814 C C . THR A 1 100 ? 11.121 -7.501 -11.986 1.00 75.88 100 THR A C 1
ATOM 816 O O . THR A 1 100 ? 12.038 -8.299 -11.776 1.00 75.88 100 THR A O 1
ATOM 819 N N . PHE A 1 101 ? 10.834 -6.504 -11.154 1.00 80.31 101 PHE A N 1
ATOM 820 C CA . PHE A 1 101 ? 11.506 -6.376 -9.871 1.00 80.31 101 PHE A CA 1
ATOM 821 C C . PHE A 1 101 ? 10.942 -7.433 -8.915 1.00 80.31 101 PHE A C 1
ATOM 823 O O . PHE A 1 101 ? 9.766 -7.390 -8.546 1.00 80.31 101 PHE A O 1
ATOM 830 N N . VAL A 1 102 ? 11.779 -8.400 -8.540 1.00 85.06 102 VAL A N 1
ATOM 831 C CA . VAL A 1 102 ? 1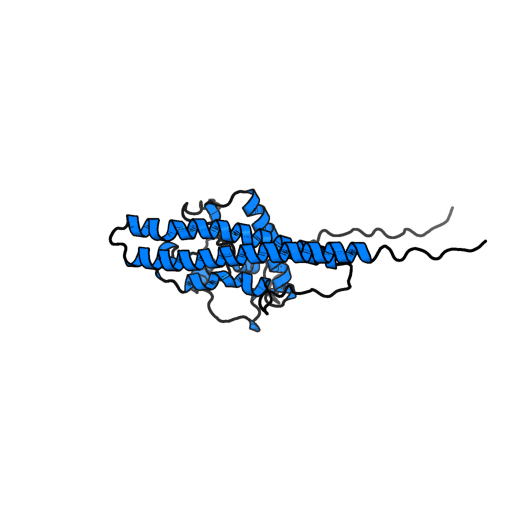1.399 -9.489 -7.635 1.00 85.06 102 VAL A CA 1
ATOM 832 C C . VAL A 1 102 ? 11.825 -9.135 -6.214 1.00 85.06 102 VAL A C 1
ATOM 834 O O . VAL A 1 102 ? 13.005 -8.910 -5.950 1.00 85.06 102 VAL A O 1
ATOM 837 N N . TRP A 1 103 ? 10.869 -9.126 -5.286 1.00 86.81 103 TRP A N 1
ATOM 838 C CA . TRP A 1 103 ? 11.104 -8.923 -3.858 1.00 86.81 103 TRP A CA 1
ATOM 839 C C . TRP A 1 103 ? 10.497 -10.083 -3.075 1.00 86.81 103 TRP A C 1
ATOM 841 O O . TRP A 1 103 ? 9.342 -10.442 -3.285 1.00 86.81 103 TRP A O 1
ATOM 851 N N . LYS A 1 104 ? 11.277 -10.695 -2.173 1.00 83.25 104 LYS A N 1
ATOM 852 C CA . LYS A 1 104 ? 10.856 -11.871 -1.379 1.00 83.25 104 LYS A CA 1
ATOM 853 C C . LYS A 1 104 ? 10.317 -13.049 -2.212 1.00 83.25 104 LYS A C 1
ATOM 855 O O . LYS A 1 104 ? 9.545 -13.851 -1.705 1.00 83.25 104 LYS A O 1
ATOM 860 N N . GLY A 1 105 ? 10.770 -13.177 -3.459 1.00 78.81 105 GLY A N 1
ATOM 861 C CA . GLY A 1 105 ? 10.406 -14.279 -4.355 1.00 78.81 105 GLY A CA 1
ATOM 862 C C . GLY A 1 105 ? 9.241 -13.990 -5.303 1.00 78.81 105 GLY A C 1
ATOM 863 O O . GLY A 1 105 ? 9.055 -14.766 -6.232 1.00 78.81 105 GLY A O 1
ATOM 864 N N . ASP A 1 106 ? 8.540 -12.862 -5.146 1.00 81.94 106 ASP A N 1
ATOM 865 C CA . ASP A 1 106 ? 7.399 -12.486 -5.988 1.00 81.94 106 ASP A CA 1
ATOM 866 C C . ASP A 1 106 ? 7.613 -11.138 -6.692 1.00 81.94 106 ASP A C 1
ATOM 868 O O . ASP A 1 106 ? 8.451 -10.325 -6.290 1.00 81.94 106 ASP A O 1
ATOM 872 N N . ASN A 1 107 ? 6.836 -10.877 -7.750 1.00 84.44 107 ASN A N 1
ATOM 873 C CA . ASN A 1 107 ? 6.806 -9.566 -8.399 1.00 84.44 107 ASN A CA 1
ATOM 874 C C . ASN A 1 107 ? 6.276 -8.525 -7.404 1.00 84.44 107 ASN A C 1
ATOM 876 O O . ASN A 1 107 ? 5.109 -8.572 -7.005 1.00 84.44 107 ASN A O 1
ATOM 880 N N . PHE A 1 108 ? 7.139 -7.576 -7.034 1.00 87.00 108 PHE A N 1
ATOM 881 C CA . PHE A 1 108 ? 6.823 -6.591 -6.009 1.00 87.00 108 PHE A CA 1
ATOM 882 C C . PHE A 1 108 ? 5.564 -5.790 -6.344 1.00 87.00 108 PHE A C 1
ATOM 884 O O . PHE A 1 108 ? 4.737 -5.600 -5.462 1.00 87.00 108 PHE A O 1
ATOM 891 N N . ILE A 1 109 ? 5.372 -5.379 -7.600 1.00 85.81 109 ILE A N 1
ATOM 892 C CA . ILE A 1 109 ? 4.226 -4.554 -8.007 1.00 85.81 109 ILE A CA 1
ATOM 893 C C . ILE A 1 109 ? 2.912 -5.321 -7.853 1.00 85.81 109 ILE A C 1
ATOM 895 O O . ILE A 1 109 ? 1.942 -4.785 -7.319 1.00 85.81 109 ILE A O 1
ATOM 899 N N . LEU A 1 110 ? 2.886 -6.600 -8.242 1.00 82.50 110 LEU A N 1
ATOM 900 C CA . LEU A 1 110 ? 1.695 -7.442 -8.084 1.00 82.50 110 LEU A CA 1
ATOM 901 C C . LEU A 1 110 ? 1.348 -7.661 -6.607 1.00 82.50 110 LEU A C 1
ATOM 903 O O . LEU A 1 110 ? 0.181 -7.569 -6.223 1.00 82.50 110 LEU A O 1
ATOM 907 N N . THR A 1 111 ? 2.357 -7.911 -5.772 1.00 85.75 111 THR A N 1
ATOM 908 C CA . THR A 1 111 ? 2.174 -8.075 -4.324 1.00 85.75 111 THR A CA 1
ATOM 909 C C . THR A 1 111 ? 1.790 -6.758 -3.650 1.00 85.75 111 THR A C 1
ATOM 911 O O . THR A 1 111 ? 0.964 -6.747 -2.741 1.00 85.75 111 THR A O 1
ATOM 914 N N . PHE A 1 112 ? 2.346 -5.639 -4.112 1.00 87.69 112 PHE A N 1
ATOM 915 C CA . PHE A 1 112 ? 2.093 -4.303 -3.588 1.00 87.69 112 PHE A CA 1
ATOM 916 C C . PHE A 1 112 ? 0.632 -3.892 -3.767 1.00 87.69 112 PHE A C 1
ATOM 918 O O . PHE A 1 112 ? 0.003 -3.480 -2.794 1.00 87.69 112 PHE A O 1
ATOM 925 N N . VAL A 1 113 ? 0.064 -4.087 -4.963 1.00 85.31 113 VAL A N 1
ATOM 926 C CA . VAL A 1 113 ? -1.336 -3.730 -5.264 1.00 85.31 113 VAL A CA 1
ATOM 927 C C . VAL A 1 113 ? -2.316 -4.386 -4.291 1.00 85.31 113 VAL A C 1
ATOM 929 O O . VAL A 1 113 ? -3.307 -3.767 -3.922 1.00 85.31 113 VAL A O 1
ATOM 932 N N . ARG A 1 114 ? -2.018 -5.607 -3.835 1.00 84.06 114 ARG A N 1
ATOM 933 C CA . ARG A 1 114 ? -2.870 -6.397 -2.927 1.00 84.06 114 ARG A CA 1
ATOM 934 C C . ARG A 1 114 ? -2.384 -6.401 -1.480 1.00 84.06 114 ARG A C 1
ATOM 936 O O . ARG A 1 114 ? -2.942 -7.103 -0.641 1.00 84.06 114 ARG A O 1
ATOM 943 N N . SER A 1 115 ? -1.331 -5.646 -1.172 1.00 86.50 115 SER A N 1
ATOM 944 C CA . SER A 1 115 ? -0.687 -5.672 0.146 1.00 86.50 115 SER A CA 1
ATOM 945 C C . SER A 1 115 ? -1.643 -5.269 1.268 1.00 86.50 115 SER A C 1
ATOM 947 O O . SER A 1 115 ? -1.541 -5.777 2.378 1.00 86.50 115 SER A O 1
ATOM 949 N N . LEU A 1 116 ? -2.603 -4.399 0.965 1.00 87.06 116 LEU A N 1
ATOM 950 C CA . LEU A 1 116 ? -3.566 -3.847 1.907 1.00 87.06 116 LEU A CA 1
ATOM 951 C C . LEU A 1 116 ? -4.916 -4.585 1.927 1.00 87.06 116 LEU A C 1
ATOM 953 O O . LEU A 1 116 ? -5.756 -4.273 2.770 1.00 87.06 116 LEU A O 1
ATOM 957 N N . ASP A 1 117 ? -5.097 -5.627 1.104 1.00 86.31 117 ASP A N 1
ATOM 958 C CA . ASP A 1 117 ? -6.364 -6.371 0.999 1.00 86.31 117 ASP A CA 1
ATOM 959 C C . ASP A 1 117 ? -6.769 -7.033 2.335 1.00 86.31 117 ASP A C 1
ATOM 961 O O . ASP A 1 117 ? -7.954 -7.197 2.610 1.00 86.31 117 ASP A O 1
ATOM 965 N N . PHE A 1 118 ? -5.816 -7.355 3.225 1.00 88.12 118 PHE A N 1
ATOM 966 C CA . PHE A 1 118 ? -6.116 -7.955 4.539 1.00 88.12 118 PHE A CA 1
ATOM 967 C C . PHE A 1 118 ? -6.966 -7.050 5.446 1.00 88.12 118 PHE A C 1
ATOM 969 O O . PHE A 1 118 ? -7.603 -7.531 6.384 1.00 88.12 118 PHE A O 1
ATOM 976 N N . MET A 1 119 ? -6.961 -5.734 5.210 1.00 86.88 119 MET A N 1
ATOM 977 C CA . MET A 1 119 ? -7.760 -4.790 5.992 1.00 86.88 119 MET A CA 1
ATOM 978 C C . MET A 1 119 ? -9.259 -5.009 5.789 1.00 86.88 119 MET A C 1
ATOM 980 O O . MET A 1 119 ? -10.039 -4.767 6.705 1.00 86.88 119 MET A O 1
ATOM 984 N N . ARG A 1 120 ? -9.662 -5.550 4.636 1.00 84.00 120 ARG A N 1
ATOM 985 C CA . ARG A 1 120 ? -11.047 -5.950 4.372 1.00 84.00 120 ARG A CA 1
ATOM 986 C C . ARG A 1 120 ? -11.535 -7.049 5.310 1.00 84.00 120 ARG A C 1
ATOM 988 O O . ARG A 1 120 ? -12.712 -7.072 5.658 1.00 84.00 120 ARG A O 1
ATOM 995 N N . ASP A 1 121 ? -10.656 -7.966 5.699 1.00 86.38 121 ASP A N 1
ATOM 996 C CA . ASP A 1 121 ? -11.033 -9.085 6.566 1.00 86.38 121 ASP A CA 1
ATOM 997 C C . ASP A 1 121 ? -11.275 -8.630 8.020 1.00 86.38 121 ASP A C 1
ATOM 999 O O . ASP A 1 121 ? -11.796 -9.389 8.839 1.00 86.38 121 ASP A O 1
ATOM 1003 N N . CYS A 1 122 ? -10.931 -7.379 8.349 1.00 86.69 122 CYS A N 1
ATOM 1004 C CA . CYS A 1 122 ? -11.147 -6.776 9.659 1.00 86.69 122 CYS A CA 1
ATOM 1005 C C . CYS A 1 122 ? -12.522 -6.093 9.706 1.00 86.69 122 CYS A C 1
ATOM 1007 O O . CYS A 1 122 ? -12.677 -4.954 9.262 1.00 86.69 122 CYS A O 1
ATOM 1009 N N . ARG A 1 123 ? -13.526 -6.768 10.277 1.00 87.06 123 ARG A N 1
ATOM 1010 C CA . ARG A 1 123 ? -14.908 -6.261 10.346 1.00 87.06 123 ARG A CA 1
ATOM 1011 C C . ARG A 1 123 ? -15.007 -4.896 11.030 1.00 87.06 123 ARG A C 1
ATOM 1013 O O . ARG A 1 123 ? -15.719 -4.029 10.545 1.00 87.06 123 ARG A O 1
ATOM 1020 N N . GLU A 1 124 ? -14.289 -4.705 12.129 1.00 88.88 124 GLU A N 1
ATOM 1021 C CA . GLU A 1 124 ? -14.278 -3.466 12.913 1.00 88.88 124 GLU A CA 1
ATOM 1022 C C . GLU A 1 124 ? -13.734 -2.292 12.096 1.00 88.88 124 GLU A C 1
ATOM 1024 O O . GLU A 1 124 ? -14.195 -1.161 12.227 1.00 88.88 124 GLU A O 1
ATOM 1029 N N . LEU A 1 125 ? -12.764 -2.572 11.224 1.00 86.50 125 LEU A N 1
ATOM 1030 C CA . LEU A 1 125 ? -12.182 -1.579 10.335 1.00 86.50 125 LEU A CA 1
ATOM 1031 C C . LEU A 1 125 ? -13.146 -1.222 9.199 1.00 86.50 125 LEU A C 1
ATOM 1033 O O . LEU A 1 125 ? -13.294 -0.048 8.877 1.00 86.50 125 LEU A O 1
ATOM 1037 N N . VAL A 1 126 ? -13.823 -2.221 8.623 1.00 86.50 126 VAL A N 1
ATOM 1038 C CA . VAL A 1 126 ? -14.864 -2.012 7.603 1.00 86.50 126 VAL A CA 1
ATOM 1039 C C . VAL A 1 126 ? -16.040 -1.223 8.181 1.00 86.50 126 VAL A C 1
ATOM 1041 O O . VAL A 1 126 ? -16.548 -0.326 7.522 1.00 86.50 126 VAL A O 1
ATOM 1044 N N . GLU A 1 127 ? -16.448 -1.501 9.419 1.00 86.12 127 GLU A N 1
ATOM 1045 C CA . GLU A 1 127 ? -17.491 -0.734 10.109 1.00 86.12 127 GLU A CA 1
ATOM 1046 C C . GLU A 1 127 ? -17.053 0.717 10.356 1.00 86.12 127 GLU A C 1
ATOM 1048 O O . GLU A 1 127 ? -17.846 1.637 10.171 1.00 86.12 127 GLU A O 1
ATOM 1053 N N . TRP A 1 128 ? -15.786 0.937 10.725 1.00 84.75 128 TRP A N 1
ATOM 1054 C CA . TRP A 1 128 ? -15.249 2.277 10.976 1.00 84.75 128 TRP A CA 1
ATOM 1055 C C . TRP A 1 128 ? -15.100 3.118 9.700 1.00 84.75 128 TRP A C 1
ATOM 1057 O O . TRP A 1 128 ? -15.505 4.277 9.692 1.00 84.75 128 TRP A O 1
ATOM 1067 N N . TYR A 1 129 ? -14.553 2.545 8.621 1.00 80.81 129 TYR A N 1
ATOM 1068 C CA . TYR A 1 129 ? -14.419 3.220 7.319 1.00 80.81 129 TYR A CA 1
ATOM 1069 C C . TYR A 1 129 ? -15.739 3.278 6.531 1.00 80.81 129 TYR A C 1
ATOM 1071 O O . TYR A 1 129 ? -15.861 4.057 5.585 1.00 80.81 129 TYR A O 1
ATOM 1079 N N . GLY A 1 130 ? -16.715 2.448 6.894 1.00 81.94 130 GLY A N 1
ATOM 1080 C CA . GLY A 1 130 ? -17.931 2.215 6.126 1.00 81.94 130 GLY A CA 1
ATOM 1081 C C . GLY A 1 130 ? -17.731 1.213 4.983 1.00 81.94 130 GLY A C 1
ATOM 1082 O O . GLY A 1 130 ? -16.655 1.094 4.394 1.00 81.94 130 GLY A O 1
ATOM 1083 N N . GLU A 1 131 ? -18.813 0.514 4.627 1.00 76.25 131 GLU A N 1
ATOM 1084 C CA . GLU A 1 131 ? -18.828 -0.505 3.559 1.00 76.25 131 GLU A CA 1
ATOM 1085 C C . GLU A 1 131 ? -18.489 0.062 2.168 1.00 76.25 131 GLU A C 1
ATOM 1087 O O . GLU A 1 131 ? -18.094 -0.667 1.254 1.00 76.25 131 GLU A O 1
ATOM 1092 N N . GLU A 1 132 ? -18.607 1.380 2.026 1.00 73.81 132 GLU A N 1
ATOM 1093 C CA . GLU A 1 132 ? -18.350 2.117 0.796 1.00 73.81 132 GLU A CA 1
ATOM 1094 C C . GLU A 1 132 ? -16.867 2.192 0.440 1.00 73.81 132 GLU A C 1
ATOM 1096 O O . GLU A 1 132 ? -16.495 2.193 -0.741 1.00 73.81 132 GLU A O 1
ATOM 1101 N N . PHE A 1 133 ? -15.997 2.211 1.451 1.00 78.62 133 PHE A N 1
ATOM 1102 C CA . PHE A 1 133 ? -14.591 2.492 1.231 1.00 78.62 133 PHE A CA 1
ATOM 1103 C C . PHE A 1 133 ? -13.882 1.371 0.443 1.00 78.62 133 PHE A C 1
ATOM 1105 O O . PHE A 1 133 ? -13.961 0.191 0.812 1.00 78.62 133 PHE A O 1
ATOM 1112 N N . PRO A 1 134 ? -13.166 1.684 -0.657 1.00 78.25 134 PRO A N 1
ATOM 1113 C CA . PRO A 1 134 ? -12.357 0.701 -1.369 1.00 78.25 134 PRO A CA 1
ATOM 1114 C C . PRO A 1 134 ? -11.120 0.270 -0.597 1.00 78.25 134 PRO A C 1
ATOM 1116 O O . PRO A 1 134 ? -10.050 0.834 -0.761 1.00 78.25 134 PRO A O 1
ATOM 1119 N N . LEU A 1 135 ? -11.254 -0.803 0.179 1.00 83.06 135 LEU A N 1
ATOM 1120 C CA . LEU A 1 135 ? -10.107 -1.512 0.757 1.00 83.06 135 LEU A CA 1
ATOM 1121 C C . LEU A 1 135 ? -9.444 -2.484 -0.231 1.00 83.06 135 LEU A C 1
ATOM 1123 O O . LEU A 1 135 ? -8.264 -2.783 -0.093 1.00 83.06 135 LEU A O 1
ATOM 1127 N N . ASP A 1 136 ? -10.185 -2.960 -1.235 1.00 80.44 136 ASP A N 1
ATOM 1128 C CA . ASP A 1 136 ? -9.666 -3.894 -2.240 1.00 80.44 136 ASP A CA 1
ATOM 1129 C C . ASP A 1 136 ? -8.757 -3.189 -3.254 1.00 80.44 136 ASP A C 1
ATOM 1131 O O . ASP A 1 136 ? -9.175 -2.211 -3.884 1.00 80.44 136 ASP A O 1
ATOM 1135 N N . ALA A 1 137 ? -7.555 -3.734 -3.464 1.00 78.44 137 ALA A N 1
ATOM 1136 C CA . ALA A 1 137 ? -6.578 -3.263 -4.446 1.00 78.44 137 ALA A CA 1
ATOM 1137 C C . ALA A 1 137 ? -6.319 -1.745 -4.374 1.00 78.44 137 ALA A C 1
ATOM 1139 O O . ALA A 1 137 ? -6.189 -1.056 -5.394 1.00 78.44 137 ALA A O 1
ATOM 1140 N N . ASN A 1 138 ? -6.278 -1.219 -3.149 1.00 84.88 138 ASN A N 1
ATOM 1141 C CA . ASN A 1 138 ? -6.076 0.194 -2.865 1.00 84.88 138 ASN A CA 1
ATOM 1142 C C . ASN A 1 138 ? -4.813 0.403 -2.018 1.00 84.88 138 ASN A C 1
ATOM 1144 O O . ASN A 1 138 ? -4.901 0.721 -0.830 1.00 84.88 138 ASN A O 1
ATOM 1148 N N . PRO A 1 139 ? -3.620 0.228 -2.610 1.00 86.00 139 PRO A N 1
ATOM 1149 C CA . PRO A 1 139 ? -2.363 0.322 -1.872 1.00 86.00 139 PRO A CA 1
ATOM 1150 C C . PRO A 1 139 ? -2.076 1.735 -1.334 1.00 86.00 139 PRO A C 1
ATOM 1152 O O . PRO A 1 139 ? -1.266 1.893 -0.425 1.00 86.00 139 PRO A O 1
ATOM 1155 N N . PHE A 1 140 ? -2.751 2.757 -1.871 1.00 87.44 140 PHE A N 1
ATOM 1156 C CA . PHE A 1 140 ? -2.611 4.156 -1.460 1.00 87.44 140 PHE A CA 1
ATOM 1157 C C . PHE A 1 140 ? -3.781 4.673 -0.615 1.00 87.44 140 PHE A C 1
ATOM 1159 O O . PHE A 1 140 ? -3.806 5.856 -0.290 1.00 87.44 140 PHE A O 1
ATOM 1166 N N . MET A 1 141 ? -4.747 3.814 -0.262 1.00 85.75 141 MET A N 1
ATOM 1167 C CA . MET A 1 141 ? -5.908 4.163 0.571 1.00 85.75 141 MET A CA 1
ATOM 1168 C C . MET A 1 141 ? -6.659 5.422 0.098 1.00 85.75 141 MET A C 1
ATOM 1170 O O . MET A 1 141 ? -7.125 6.229 0.905 1.00 85.75 141 MET A O 1
ATOM 1174 N N . LEU A 1 142 ? -6.781 5.586 -1.222 1.00 82.06 142 LEU A N 1
ATOM 1175 C CA . LEU A 1 142 ? -7.482 6.704 -1.851 1.00 82.06 142 LEU A CA 1
ATOM 1176 C C . LEU A 1 142 ? -8.994 6.473 -1.901 1.00 82.06 142 LEU A C 1
ATOM 1178 O O . LEU A 1 142 ? -9.465 5.336 -1.872 1.00 82.06 142 LEU A O 1
ATOM 1182 N N . SER A 1 143 ? -9.757 7.553 -2.049 1.00 77.50 143 SER A N 1
ATOM 1183 C CA . SER A 1 143 ? -11.207 7.497 -2.279 1.00 77.50 143 SER A CA 1
ATOM 1184 C C . SER A 1 143 ? -11.597 6.727 -3.551 1.00 77.50 143 SER A C 1
ATOM 1186 O O . SER A 1 143 ? -12.624 6.050 -3.580 1.00 77.50 143 SER A O 1
ATOM 1188 N N . SER A 1 144 ? -10.756 6.782 -4.586 1.00 75.06 144 SER A N 1
ATOM 1189 C CA . SER A 1 144 ? -10.857 5.981 -5.810 1.00 75.06 144 SER A CA 1
ATOM 1190 C C . SER A 1 144 ? -9.785 4.890 -5.822 1.00 75.06 144 SER A C 1
ATOM 1192 O O . SER A 1 144 ? -8.598 5.221 -5.765 1.00 75.06 144 SER A O 1
ATOM 1194 N N . SER A 1 145 ? -10.164 3.614 -5.946 1.00 77.94 145 SER A N 1
ATOM 1195 C CA . SER A 1 145 ? -9.169 2.535 -6.029 1.00 77.94 145 SER A CA 1
ATOM 1196 C C . SER A 1 145 ? -8.393 2.558 -7.347 1.00 77.94 145 SER A C 1
ATOM 1198 O O . SER A 1 145 ? -8.846 3.103 -8.360 1.00 77.94 145 SER A O 1
ATOM 1200 N N . LEU A 1 146 ? -7.245 1.878 -7.368 1.00 77.50 146 LEU A N 1
ATOM 1201 C CA . LEU A 1 146 ? -6.471 1.678 -8.593 1.00 77.50 146 LEU A CA 1
ATOM 1202 C C . LEU A 1 146 ? -7.311 0.980 -9.682 1.00 77.50 146 LEU A C 1
ATOM 1204 O O . LEU A 1 146 ? -7.213 1.309 -10.863 1.00 77.50 146 LEU A O 1
ATOM 1208 N N . LEU A 1 147 ? -8.181 0.045 -9.283 1.00 75.00 147 LEU A N 1
ATOM 1209 C CA . LEU A 1 147 ? -9.085 -0.664 -10.192 1.00 75.00 147 LEU A CA 1
ATOM 1210 C C . LEU A 1 147 ? -10.196 0.226 -10.728 1.00 75.00 147 LEU A C 1
ATOM 1212 O O . LEU A 1 147 ? -10.614 0.056 -11.871 1.00 75.00 147 LEU A O 1
ATOM 1216 N N . ASP A 1 148 ? -10.661 1.178 -9.926 1.00 74.25 148 ASP A N 1
ATOM 1217 C CA . ASP A 1 148 ? -11.646 2.153 -10.370 1.00 74.25 148 ASP A CA 1
ATOM 1218 C C . ASP A 1 148 ? -11.064 3.014 -11.492 1.00 74.25 148 ASP A C 1
ATOM 1220 O O . ASP A 1 148 ? -11.679 3.117 -12.552 1.00 74.25 148 ASP A O 1
ATOM 1224 N N . LYS A 1 149 ? -9.829 3.499 -11.315 1.00 77.94 149 LYS A N 1
ATOM 1225 C CA . LYS A 1 149 ? -9.085 4.240 -12.345 1.00 77.94 149 LYS A CA 1
ATOM 1226 C C . LYS A 1 149 ? -8.762 3.388 -13.575 1.00 77.94 149 LYS A C 1
ATOM 1228 O O . LYS A 1 149 ? -8.754 3.899 -14.693 1.00 77.94 149 LYS A O 1
ATOM 1233 N N . ALA A 1 150 ? -8.489 2.096 -13.391 1.00 74.94 150 ALA A N 1
ATOM 1234 C CA . ALA A 1 150 ? -8.284 1.164 -14.497 1.00 74.94 150 ALA A CA 1
ATOM 1235 C C . ALA A 1 150 ? -9.574 0.983 -15.319 1.00 74.94 150 ALA A C 1
ATOM 1237 O O . ALA A 1 150 ? -9.538 1.056 -16.548 1.00 74.94 150 ALA A O 1
ATOM 1238 N N . ALA A 1 151 ? -10.714 0.814 -14.644 1.00 74.06 151 ALA A N 1
ATOM 1239 C CA . ALA A 1 151 ? -12.020 0.668 -15.278 1.00 74.06 151 ALA A CA 1
ATOM 1240 C C . ALA A 1 151 ? -12.422 1.924 -16.065 1.00 74.06 151 ALA A C 1
ATOM 1242 O O . ALA A 1 151 ? -12.899 1.799 -17.193 1.00 74.06 151 ALA A O 1
ATOM 1243 N N . ASP A 1 152 ? -12.145 3.120 -15.535 1.00 74.88 152 ASP A N 1
ATOM 1244 C CA . ASP A 1 152 ? -12.375 4.391 -16.240 1.00 74.88 152 ASP A CA 1
ATOM 1245 C C . ASP A 1 152 ? -11.551 4.493 -17.540 1.00 74.88 152 ASP A C 1
ATOM 1247 O O . ASP A 1 152 ? -11.946 5.165 -18.493 1.00 74.88 152 ASP A O 1
ATOM 1251 N N . ARG A 1 153 ? -10.422 3.773 -17.616 1.00 73.50 153 ARG A N 1
ATOM 1252 C CA . ARG A 1 153 ? -9.577 3.643 -18.815 1.00 73.50 153 ARG A CA 1
ATOM 1253 C C . ARG A 1 153 ? -9.955 2.457 -19.712 1.00 73.50 153 ARG A C 1
ATOM 1255 O O . ARG A 1 153 ? -9.260 2.194 -20.691 1.00 73.50 153 ARG A O 1
ATOM 1262 N N . GLY A 1 154 ? -11.028 1.729 -19.399 1.00 71.94 154 GLY A N 1
ATOM 1263 C CA . GLY A 1 154 ? -11.472 0.553 -20.158 1.00 71.94 154 GLY A CA 1
ATOM 1264 C C . GLY A 1 154 ? -10.619 -0.703 -19.940 1.00 71.94 154 GLY A C 1
ATOM 1265 O O . GLY A 1 154 ? -10.631 -1.610 -20.778 1.00 71.94 154 GLY A O 1
ATOM 1266 N N . LEU A 1 155 ? -9.865 -0.764 -18.838 1.00 73.94 155 LEU A N 1
ATOM 1267 C CA . LEU A 1 155 ? -9.059 -1.922 -18.454 1.00 73.94 155 LEU A CA 1
ATOM 1268 C C . LEU A 1 155 ? -9.852 -2.824 -17.499 1.00 73.94 155 LEU A C 1
ATOM 1270 O O . LEU A 1 155 ? -10.443 -2.353 -16.528 1.00 73.94 155 LEU A O 1
ATOM 1274 N N . GLN A 1 156 ? -9.845 -4.132 -17.754 1.00 72.12 156 GLN A N 1
ATOM 1275 C CA . GLN A 1 156 ? -10.472 -5.140 -16.897 1.00 72.12 156 GLN A CA 1
ATOM 1276 C C . GLN A 1 156 ? -9.435 -6.115 -16.348 1.00 72.12 156 GLN A C 1
ATOM 1278 O O . GLN A 1 156 ? -8.461 -6.441 -17.022 1.00 72.12 156 GLN A O 1
ATOM 1283 N N . ILE A 1 157 ? -9.659 -6.611 -15.130 1.00 67.94 157 ILE A N 1
ATOM 1284 C CA . ILE A 1 157 ? -8.825 -7.665 -14.544 1.00 67.94 157 ILE A CA 1
ATOM 1285 C C . ILE A 1 157 ? -8.927 -8.912 -15.428 1.00 67.94 157 ILE A C 1
ATOM 1287 O O . ILE A 1 157 ? -10.026 -9.376 -15.741 1.00 67.94 157 ILE A O 1
ATOM 1291 N N . SER A 1 158 ? -7.778 -9.459 -15.821 1.00 63.69 158 SER A N 1
ATOM 1292 C CA . SER A 1 158 ? -7.697 -10.699 -16.588 1.00 63.69 158 SER A CA 1
ATOM 1293 C C . SER A 1 158 ? -8.399 -11.841 -15.849 1.00 63.69 158 SER A C 1
ATOM 1295 O O . SER A 1 158 ? -8.255 -11.994 -14.634 1.00 63.69 158 SER A O 1
ATOM 1297 N N . GLN A 1 159 ? -9.127 -12.692 -16.579 1.00 56.91 159 GLN A N 1
ATOM 1298 C CA . GLN A 1 159 ? -9.870 -13.825 -16.006 1.00 56.91 159 GLN A CA 1
ATOM 1299 C C . GLN A 1 159 ? -8.984 -14.772 -15.176 1.00 56.91 159 GLN A C 1
ATOM 1301 O O . GLN A 1 159 ? -9.474 -15.384 -14.233 1.00 56.91 159 GLN A O 1
ATOM 1306 N N . GLN A 1 160 ? -7.677 -14.837 -15.461 1.00 52.00 160 GLN A N 1
ATOM 1307 C CA . GLN A 1 160 ? -6.703 -15.630 -14.695 1.00 52.00 160 GLN A CA 1
ATOM 1308 C C . GLN A 1 160 ? -6.495 -15.130 -13.255 1.00 52.00 160 GLN A C 1
ATOM 1310 O O . GLN A 1 160 ? -6.144 -15.917 -12.381 1.00 52.00 160 GLN A O 1
ATOM 1315 N N . TYR A 1 161 ? -6.753 -13.847 -12.994 1.00 51.59 161 TYR A N 1
ATOM 1316 C CA . TYR A 1 161 ? -6.644 -13.220 -11.672 1.00 51.59 161 TYR A CA 1
ATOM 1317 C C . TYR A 1 161 ? -8.005 -12.828 -11.090 1.00 51.59 161 TYR A C 1
ATOM 1319 O O . TYR A 1 161 ? -8.069 -12.216 -10.020 1.00 51.59 161 TYR A O 1
ATOM 1327 N N . SER A 1 162 ? -9.094 -13.220 -11.763 1.00 50.38 162 SER A N 1
ATOM 1328 C CA . SER A 1 162 ? -10.472 -13.081 -11.295 1.00 50.38 162 SER A CA 1
ATOM 1329 C C . SER A 1 162 ? -10.752 -14.077 -10.165 1.00 50.38 162 SER A C 1
ATOM 1331 O O . SER A 1 162 ? -11.560 -14.996 -10.271 1.00 50.38 162 SER A O 1
ATOM 1333 N N . ALA A 1 163 ? -10.072 -13.900 -9.035 1.00 43.44 163 ALA A N 1
ATOM 1334 C CA . ALA A 1 163 ? -10.609 -14.361 -7.770 1.00 43.44 163 ALA A CA 1
ATOM 1335 C C . ALA A 1 163 ? -11.786 -13.431 -7.454 1.00 43.44 163 ALA A C 1
ATOM 1337 O O . ALA A 1 163 ? -11.606 -12.325 -6.947 1.00 43.44 163 ALA A O 1
ATOM 1338 N N . ALA A 1 164 ? -12.973 -13.864 -7.879 1.00 45.78 164 ALA A N 1
ATOM 1339 C CA . ALA A 1 164 ? -14.270 -13.267 -7.606 1.00 45.78 164 ALA A CA 1
ATOM 1340 C C . ALA A 1 164 ? -14.305 -12.548 -6.253 1.00 45.78 164 ALA A C 1
ATOM 1342 O O . ALA A 1 164 ? -14.089 -13.211 -5.241 1.00 45.78 164 ALA A O 1
ATOM 1343 N N . ARG A 1 165 ? -14.575 -11.232 -6.249 1.00 49.22 165 ARG A N 1
ATOM 1344 C CA . ARG A 1 165 ? -15.066 -10.433 -5.100 1.00 49.22 165 ARG A CA 1
ATOM 1345 C C . ARG A 1 165 ? -15.080 -8.928 -5.414 1.00 49.22 165 ARG A C 1
ATOM 1347 O O . ARG A 1 165 ? -14.597 -8.112 -4.635 1.00 49.22 165 ARG A O 1
ATOM 1354 N N . THR A 1 166 ? -15.671 -8.529 -6.538 1.00 48.78 166 THR A N 1
ATOM 1355 C CA . THR A 1 166 ? -16.159 -7.150 -6.666 1.00 48.78 166 THR A CA 1
ATOM 1356 C C . THR A 1 166 ? -17.340 -6.992 -5.709 1.00 48.78 166 THR A C 1
ATOM 1358 O O . THR A 1 166 ? -18.307 -7.748 -5.790 1.00 48.78 166 THR A O 1
ATOM 1361 N N . ASN A 1 167 ? -17.258 -6.060 -4.754 1.00 47.88 167 ASN A N 1
ATOM 1362 C CA . ASN A 1 167 ? -18.391 -5.749 -3.883 1.00 47.88 167 ASN A CA 1
ATOM 1363 C C . ASN A 1 167 ? -19.574 -5.328 -4.769 1.00 47.88 167 ASN A C 1
ATOM 1365 O O . ASN A 1 167 ? -19.542 -4.272 -5.399 1.00 47.88 167 ASN A O 1
ATOM 1369 N N . VAL A 1 168 ? -20.606 -6.176 -4.832 1.00 51.66 168 VAL A N 1
ATOM 1370 C CA . VAL A 1 168 ? -21.827 -5.970 -5.633 1.00 51.66 168 VAL A CA 1
ATOM 1371 C C . VAL A 1 168 ? -22.460 -4.610 -5.320 1.00 51.66 168 VAL A C 1
ATOM 1373 O O . VAL A 1 168 ? -22.975 -3.951 -6.217 1.00 51.66 168 VAL A O 1
ATOM 1376 N N . LEU A 1 169 ? -22.321 -4.150 -4.074 1.00 46.53 169 LEU A N 1
ATOM 1377 C CA . LEU A 1 169 ? -22.776 -2.845 -3.604 1.00 46.53 169 LEU A CA 1
ATOM 1378 C C . LEU A 1 169 ? -22.039 -1.675 -4.287 1.00 46.53 169 LEU A C 1
ATOM 1380 O O . LEU A 1 169 ? -22.684 -0.746 -4.759 1.00 46.53 169 LEU A O 1
ATOM 1384 N N . ARG A 1 170 ? -20.715 -1.767 -4.489 1.00 52.38 170 ARG A N 1
ATOM 1385 C CA . ARG A 1 170 ? -19.931 -0.759 -5.234 1.00 52.38 170 ARG A CA 1
ATOM 1386 C C . ARG A 1 170 ? -20.296 -0.734 -6.718 1.00 52.38 170 ARG A C 1
ATOM 1388 O O . ARG A 1 170 ? -20.397 0.334 -7.317 1.00 52.38 170 ARG A O 1
ATOM 1395 N N . ALA A 1 171 ? -20.512 -1.904 -7.320 1.00 53.91 171 ALA A N 1
ATOM 1396 C CA . ALA A 1 171 ? -20.981 -1.990 -8.703 1.00 53.91 171 ALA A CA 1
ATOM 1397 C C . ALA A 1 171 ? -22.397 -1.397 -8.860 1.00 53.91 171 ALA A C 1
ATOM 1399 O O . ALA A 1 171 ? -22.661 -0.690 -9.831 1.00 53.91 171 ALA A O 1
ATOM 1400 N N . ALA A 1 172 ? -23.280 -1.623 -7.882 1.00 49.22 172 ALA A N 1
ATOM 1401 C CA . ALA A 1 172 ? -24.628 -1.061 -7.847 1.00 49.22 172 ALA A CA 1
ATOM 1402 C C . ALA A 1 172 ? -24.629 0.461 -7.618 1.00 49.22 172 ALA A C 1
ATOM 1404 O O . ALA A 1 172 ? -25.345 1.181 -8.307 1.00 49.22 172 ALA A O 1
ATOM 1405 N N . LEU A 1 173 ? -23.785 0.989 -6.729 1.00 51.59 173 LEU A N 1
ATOM 1406 C CA . LEU A 1 173 ? -23.667 2.435 -6.512 1.00 51.59 173 LEU A CA 1
ATOM 1407 C C . LEU A 1 173 ? -23.091 3.174 -7.718 1.00 51.59 173 LEU A C 1
ATOM 1409 O O . LEU A 1 173 ? -23.480 4.305 -7.987 1.00 51.59 173 LEU A O 1
ATOM 1413 N N . ARG A 1 174 ? -22.236 2.519 -8.508 1.00 53.78 174 ARG A N 1
ATOM 1414 C CA . ARG A 1 174 ? -21.798 3.039 -9.811 1.00 53.78 174 ARG A CA 1
ATOM 1415 C C . ARG A 1 174 ? -22.928 3.102 -10.836 1.00 53.78 174 ARG A C 1
ATOM 1417 O O . ARG A 1 174 ? -22.986 4.061 -11.595 1.00 53.78 174 ARG A O 1
ATOM 1424 N N . LEU A 1 175 ? -23.832 2.122 -10.839 1.00 50.38 175 LEU A N 1
ATOM 1425 C CA . LEU A 1 175 ? -25.045 2.145 -11.670 1.00 50.38 175 LEU A CA 1
ATOM 1426 C C . LEU A 1 175 ? -26.038 3.229 -11.226 1.00 50.38 175 LEU A C 1
ATOM 1428 O O . LEU A 1 175 ? -26.806 3.723 -12.048 1.00 50.38 175 LEU A O 1
ATOM 1432 N N . HIS A 1 176 ? -26.008 3.602 -9.945 1.00 43.50 176 HIS A N 1
ATOM 1433 C CA . HIS A 1 176 ? -26.890 4.608 -9.361 1.00 43.50 176 HIS A CA 1
ATOM 1434 C C . HIS A 1 176 ? -26.279 6.000 -9.218 1.00 43.50 176 HIS A C 1
ATOM 1436 O O . HIS A 1 176 ? -27.017 6.897 -8.824 1.00 43.50 176 HIS A O 1
ATOM 1442 N N . LYS A 1 177 ? -24.998 6.221 -9.556 1.00 43.44 177 LYS A N 1
ATOM 1443 C CA . LYS A 1 177 ? -24.418 7.569 -9.597 1.00 43.44 177 LYS A CA 1
ATOM 1444 C C . LYS A 1 177 ? -25.104 8.337 -10.735 1.00 43.44 177 LYS A C 1
ATOM 1446 O O . LYS A 1 177 ? -24.822 8.049 -11.902 1.00 43.44 177 LYS A O 1
ATOM 1451 N N . PRO A 1 178 ? -26.032 9.269 -10.445 1.00 37.91 178 PRO A N 1
ATOM 1452 C CA . PRO A 1 178 ? -26.660 10.057 -11.487 1.00 37.91 178 PRO A CA 1
ATOM 1453 C C . PRO A 1 178 ? -25.564 10.913 -12.117 1.00 37.91 178 PRO A C 1
ATOM 1455 O O . PRO A 1 178 ? -24.673 11.402 -11.425 1.00 37.91 178 PRO A O 1
ATOM 1458 N N . ALA A 1 179 ? -25.625 11.113 -13.429 1.00 43.28 179 ALA A N 1
ATOM 1459 C CA . ALA A 1 179 ? -24.724 11.997 -14.169 1.00 43.28 179 ALA A CA 1
ATOM 1460 C C . ALA A 1 179 ? -24.947 13.498 -13.850 1.00 43.28 179 ALA A C 1
ATOM 1462 O O . ALA A 1 179 ? -24.779 14.346 -14.721 1.00 43.28 179 ALA A O 1
ATOM 1463 N N . ALA A 1 180 ? -25.377 13.824 -12.633 1.00 43.28 180 ALA A N 1
ATOM 1464 C CA . ALA A 1 180 ? -25.753 15.152 -12.183 1.00 43.28 180 ALA A CA 1
ATOM 1465 C C . ALA A 1 180 ? -25.347 15.302 -10.712 1.00 43.28 180 ALA A C 1
ATOM 1467 O O . ALA A 1 180 ? -26.028 14.786 -9.832 1.00 43.28 180 ALA A O 1
ATOM 1468 N N . ASP A 1 181 ? -24.159 15.867 -10.503 1.00 38.38 181 ASP A N 1
ATOM 1469 C CA . ASP A 1 181 ? -23.853 16.934 -9.538 1.00 38.38 181 ASP A CA 1
ATOM 1470 C C . ASP A 1 181 ? -22.336 16.958 -9.308 1.00 38.38 181 ASP A C 1
ATOM 1472 O O . ASP A 1 181 ? -21.769 16.165 -8.555 1.00 38.38 181 ASP A O 1
ATOM 1476 N N . ASP A 1 182 ? -21.674 17.885 -10.006 1.00 42.75 182 ASP A N 1
ATOM 1477 C CA . ASP A 1 182 ? -20.283 18.295 -9.799 1.00 42.75 182 ASP A CA 1
ATOM 1478 C C . ASP A 1 182 ? -20.149 19.116 -8.499 1.00 42.75 182 ASP A C 1
ATOM 1480 O O . ASP A 1 182 ? -19.606 20.221 -8.497 1.00 42.75 182 ASP A O 1
ATOM 1484 N N . GLU A 1 183 ? -20.651 18.609 -7.370 1.00 40.31 183 GLU A N 1
ATOM 1485 C CA . GLU A 1 183 ? -20.150 19.072 -6.078 1.00 40.31 183 GLU A CA 1
ATOM 1486 C C . GLU A 1 183 ? -18.916 18.238 -5.721 1.00 40.31 183 GLU A C 1
ATOM 1488 O O . GLU A 1 183 ? -18.991 17.003 -5.691 1.00 40.31 183 GLU A O 1
ATOM 1493 N N . PRO A 1 184 ? -17.755 18.866 -5.450 1.00 43.72 184 PRO A N 1
ATOM 1494 C CA . PRO A 1 184 ? -16.610 18.150 -4.922 1.00 43.72 184 PRO A CA 1
ATOM 1495 C C . PRO A 1 184 ? -16.989 17.667 -3.523 1.00 43.72 184 PRO A C 1
ATOM 1497 O O . PRO A 1 184 ? -16.842 18.399 -2.547 1.00 43.72 184 PRO A O 1
ATOM 1500 N N . SER A 1 185 ? -17.521 16.445 -3.430 1.00 51.78 185 SER A N 1
ATOM 1501 C CA . SER A 1 185 ? -17.813 15.784 -2.163 1.00 51.78 185 SER A CA 1
ATOM 1502 C C . SER A 1 185 ? -16.523 15.760 -1.358 1.00 51.78 185 SER A C 1
ATOM 1504 O O . SER A 1 185 ? -15.619 14.977 -1.655 1.00 51.78 185 SER A O 1
ATOM 1506 N N . ILE A 1 186 ? -16.415 16.666 -0.384 1.00 56.66 186 ILE A N 1
ATOM 1507 C CA . ILE A 1 186 ? -15.215 16.803 0.431 1.00 56.66 186 ILE A CA 1
ATOM 1508 C C . ILE A 1 186 ? -15.024 15.459 1.140 1.00 56.66 186 ILE A C 1
ATOM 1510 O O . ILE A 1 186 ? -15.924 15.030 1.869 1.00 56.66 186 ILE A O 1
ATOM 1514 N N . PRO A 1 187 ? -13.898 14.765 0.906 1.00 62.44 187 PRO A N 1
ATOM 1515 C CA . PRO A 1 187 ? -13.612 13.512 1.581 1.00 62.44 187 PRO A CA 1
ATOM 1516 C C . PRO A 1 187 ? -13.690 13.717 3.106 1.00 62.44 187 PRO A C 1
ATOM 1518 O O . PRO A 1 187 ? -13.151 14.715 3.595 1.00 62.44 187 PRO A O 1
ATOM 1521 N N . PRO A 1 188 ? -14.348 12.826 3.875 1.00 64.69 188 PRO A N 1
ATOM 1522 C CA . PRO A 1 188 ? -14.377 12.941 5.327 1.00 64.69 188 PRO A CA 1
ATOM 1523 C C . PRO A 1 188 ? -12.979 13.139 5.929 1.00 64.69 188 PRO A C 1
ATOM 1525 O O . PRO A 1 188 ? -12.021 12.507 5.501 1.00 64.69 188 PRO A O 1
ATOM 1528 N N . THR A 1 189 ? -12.844 13.963 6.970 1.00 65.38 189 THR A N 1
ATOM 1529 C CA . THR A 1 189 ? -11.541 14.309 7.585 1.00 65.38 189 THR A CA 1
ATOM 1530 C C . THR A 1 189 ? -10.789 13.109 8.184 1.00 65.38 189 THR A C 1
ATOM 1532 O O . THR A 1 189 ? -9.608 13.195 8.513 1.00 65.38 189 THR A O 1
ATOM 1535 N N . TRP A 1 190 ? -11.475 11.981 8.365 1.00 63.59 190 TRP A N 1
ATOM 1536 C CA . TRP A 1 190 ? -10.897 10.726 8.840 1.00 63.59 190 TRP A CA 1
ATOM 1537 C C . TRP A 1 190 ? -10.342 9.850 7.706 1.00 63.59 190 TRP A C 1
ATOM 1539 O O . TRP A 1 190 ? -9.731 8.818 7.981 1.00 63.59 190 TRP A O 1
ATOM 1549 N N . TRP A 1 191 ? -10.492 10.261 6.442 1.00 73.06 191 TRP A N 1
ATOM 1550 C CA . TRP A 1 191 ? -9.906 9.550 5.312 1.00 73.06 191 TRP A CA 1
ATOM 1551 C C . TRP A 1 191 ? -8.391 9.785 5.232 1.00 73.06 191 TRP A C 1
ATOM 1553 O O . TRP A 1 191 ? -7.968 10.946 5.294 1.00 73.06 191 TRP A O 1
ATOM 1563 N N . PRO A 1 192 ? -7.565 8.739 5.016 1.00 77.44 192 PRO A N 1
ATOM 1564 C CA . PRO A 1 192 ? -6.117 8.877 4.876 1.00 77.44 192 PRO A CA 1
ATOM 1565 C C . PRO A 1 192 ? -5.721 9.886 3.798 1.00 77.44 192 PRO A C 1
ATOM 1567 O O . PRO A 1 192 ? -4.812 10.682 4.018 1.00 77.44 192 PRO A O 1
ATOM 1570 N N . GLU A 1 193 ? -6.475 9.935 2.694 1.00 80.62 193 GLU A N 1
ATOM 1571 C CA . GLU A 1 193 ? -6.250 10.874 1.591 1.00 80.62 193 GLU A CA 1
ATOM 1572 C C . GLU A 1 193 ? -6.218 12.346 2.035 1.00 80.62 193 GLU A C 1
ATOM 1574 O O . GLU A 1 193 ? -5.439 13.138 1.503 1.00 80.62 193 GLU A O 1
ATOM 1579 N N . THR A 1 194 ? -7.009 12.724 3.044 1.00 79.31 194 THR A N 1
ATOM 1580 C CA . THR A 1 194 ? -7.063 14.114 3.534 1.00 79.31 194 THR A CA 1
ATOM 1581 C C . THR A 1 194 ? -5.793 14.547 4.265 1.00 79.31 194 THR A C 1
ATOM 1583 O O . THR A 1 194 ? -5.538 15.743 4.400 1.00 79.31 194 THR A O 1
ATOM 1586 N N . ARG A 1 195 ? -4.981 13.583 4.718 1.00 80.81 195 ARG A N 1
ATOM 1587 C CA . ARG A 1 195 ? -3.719 13.823 5.427 1.00 80.81 195 ARG A CA 1
ATOM 1588 C C . ARG A 1 195 ? -2.515 13.900 4.487 1.00 80.81 195 ARG A C 1
ATOM 1590 O O . ARG A 1 195 ? -1.419 14.210 4.946 1.00 80.81 195 ARG A O 1
ATOM 1597 N N . TYR A 1 196 ? -2.690 13.631 3.192 1.00 84.75 196 TYR A N 1
ATOM 1598 C CA . TYR A 1 196 ? -1.586 13.646 2.236 1.00 84.75 196 TYR A CA 1
ATOM 1599 C C . TYR A 1 196 ? -1.242 15.073 1.794 1.00 84.75 196 TYR A C 1
ATOM 1601 O O . TYR A 1 196 ? -2.120 15.794 1.307 1.00 84.75 196 TYR A O 1
ATOM 1609 N N . PRO A 1 197 ? 0.035 15.492 1.887 1.00 87.06 197 PRO A N 1
ATOM 1610 C CA . PRO A 1 197 ? 0.456 16.757 1.305 1.00 87.06 197 PRO A CA 1
ATOM 1611 C C . PRO A 1 197 ? 0.279 16.718 -0.219 1.00 87.06 197 PRO A C 1
ATOM 1613 O O . PRO A 1 197 ? 0.367 15.661 -0.847 1.00 87.06 197 PRO A O 1
ATOM 1616 N N . SER A 1 198 ? 0.057 17.881 -0.836 1.00 85.56 198 SER A N 1
ATOM 1617 C CA . SER A 1 198 ? -0.167 17.999 -2.287 1.00 85.56 198 SER A CA 1
ATOM 1618 C C . SER A 1 198 ? 0.959 17.376 -3.117 1.00 85.56 198 SER A C 1
ATOM 1620 O O . SER A 1 198 ? 0.698 16.743 -4.138 1.00 85.56 198 SER A O 1
ATOM 1622 N N . GLU A 1 199 ? 2.200 17.492 -2.644 1.00 88.56 199 GLU A N 1
ATOM 1623 C CA . GLU A 1 199 ? 3.361 16.870 -3.278 1.00 88.56 199 GLU A CA 1
ATOM 1624 C C . GLU A 1 199 ? 3.274 15.338 -3.273 1.00 88.56 199 GLU A C 1
ATOM 1626 O O . GLU A 1 199 ? 3.511 14.702 -4.299 1.00 88.56 199 GLU A O 1
ATOM 1631 N N . LEU A 1 200 ? 2.869 14.738 -2.149 1.00 87.50 200 LEU A N 1
ATOM 1632 C CA . LEU A 1 200 ? 2.686 13.291 -2.058 1.00 87.50 200 LEU A CA 1
ATOM 1633 C C . LEU A 1 200 ? 1.556 12.827 -2.979 1.00 87.50 200 LEU A C 1
ATOM 1635 O O . LEU A 1 200 ? 1.730 11.840 -3.684 1.00 87.50 200 LEU A O 1
ATOM 1639 N N . ARG A 1 201 ? 0.438 13.563 -3.048 1.00 86.75 201 ARG A N 1
ATOM 1640 C CA . ARG A 1 201 ? -0.671 13.241 -3.967 1.00 86.75 201 ARG A CA 1
ATOM 1641 C C . ARG A 1 201 ? -0.208 13.206 -5.423 1.00 86.75 201 ARG A C 1
ATOM 1643 O O . ARG A 1 201 ? -0.502 12.247 -6.127 1.00 86.75 201 ARG A O 1
ATOM 1650 N N . ARG A 1 202 ? 0.596 14.184 -5.848 1.00 87.81 202 ARG A N 1
ATOM 1651 C CA . ARG A 1 202 ? 1.179 14.209 -7.197 1.00 87.81 202 ARG A CA 1
ATOM 1652 C C . ARG A 1 202 ? 2.081 12.999 -7.461 1.00 87.81 202 ARG A C 1
ATOM 1654 O O . ARG A 1 202 ? 1.996 12.394 -8.528 1.00 87.81 202 ARG A O 1
ATOM 1661 N N . ARG A 1 203 ? 2.938 12.632 -6.502 1.00 90.12 203 ARG A N 1
ATOM 1662 C CA . ARG A 1 203 ? 3.813 11.452 -6.630 1.00 90.12 203 ARG A CA 1
ATOM 1663 C C . ARG A 1 203 ? 3.014 10.146 -6.653 1.00 90.12 203 ARG A C 1
ATOM 1665 O O . ARG A 1 203 ? 3.364 9.238 -7.403 1.00 90.12 203 ARG A O 1
ATOM 1672 N N . ILE A 1 204 ? 1.919 10.060 -5.892 1.00 88.81 204 ILE A N 1
ATOM 1673 C CA . ILE A 1 204 ? 0.983 8.927 -5.934 1.00 88.81 204 ILE A CA 1
ATOM 1674 C C . ILE A 1 204 ? 0.348 8.819 -7.322 1.00 88.81 204 ILE A C 1
ATOM 1676 O O . ILE A 1 204 ? 0.392 7.746 -7.908 1.00 88.81 204 ILE A O 1
ATOM 1680 N N . GLU A 1 205 ? -0.179 9.908 -7.884 1.00 87.62 205 GLU A N 1
ATOM 1681 C CA . GLU A 1 205 ? -0.798 9.893 -9.219 1.00 87.62 205 GLU A CA 1
ATOM 1682 C C . GLU A 1 205 ? 0.173 9.416 -10.307 1.00 87.62 205 GLU A C 1
ATOM 1684 O O . GLU A 1 205 ? -0.202 8.633 -11.181 1.00 87.62 205 GLU A O 1
ATOM 1689 N N . GLN A 1 206 ? 1.432 9.861 -10.250 1.00 87.06 206 GLN A N 1
ATOM 1690 C CA . GLN A 1 206 ? 2.490 9.372 -11.140 1.00 87.06 206 GLN A CA 1
ATOM 1691 C C . GLN A 1 206 ? 2.752 7.881 -10.911 1.00 87.06 206 GLN A C 1
ATOM 1693 O O . GLN A 1 206 ? 2.796 7.102 -11.861 1.00 87.06 206 GLN A O 1
ATOM 1698 N N . SER A 1 207 ? 2.842 7.475 -9.645 1.00 87.38 207 SER A N 1
ATOM 1699 C CA . SER A 1 207 ? 3.088 6.086 -9.269 1.00 87.38 207 SER A CA 1
ATOM 1700 C C . SER A 1 207 ? 1.973 5.148 -9.735 1.00 87.38 207 SER A C 1
ATOM 1702 O O . SER A 1 207 ? 2.242 4.065 -10.247 1.00 87.38 207 SER A O 1
ATOM 1704 N N . GLU A 1 208 ? 0.712 5.559 -9.617 1.00 87.44 208 GLU A N 1
ATOM 1705 C CA . GLU A 1 208 ? -0.437 4.796 -10.105 1.00 87.44 208 GLU A CA 1
ATOM 1706 C C . GLU A 1 208 ? -0.403 4.608 -11.622 1.00 87.44 208 GLU A C 1
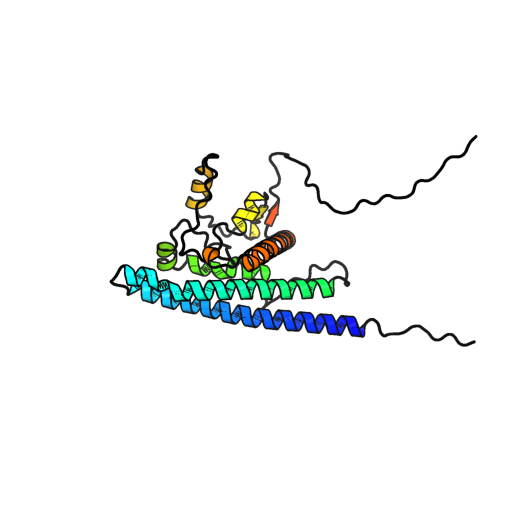ATOM 1708 O O . GLU A 1 208 ? -0.776 3.543 -12.112 1.00 87.44 208 GLU A O 1
ATOM 1713 N N . GLN A 1 209 ? 0.036 5.617 -12.381 1.00 86.06 209 GLN A N 1
ATOM 1714 C CA . GLN A 1 209 ? 0.150 5.500 -13.835 1.00 86.06 209 GLN A CA 1
ATOM 1715 C C . GLN A 1 209 ? 1.173 4.439 -14.234 1.00 86.06 209 GLN A C 1
ATOM 1717 O O . GLN A 1 209 ? 0.878 3.627 -15.112 1.00 86.06 209 GLN A O 1
ATOM 1722 N N . GLU A 1 210 ? 2.330 4.424 -13.577 1.00 84.88 210 GLU A N 1
ATOM 1723 C CA . GLU A 1 210 ? 3.371 3.431 -13.840 1.00 84.88 210 GLU A CA 1
ATOM 1724 C C . GLU A 1 210 ? 2.952 2.033 -13.369 1.00 84.88 210 GLU A C 1
ATOM 1726 O O . GLU A 1 210 ? 3.114 1.065 -14.109 1.00 84.88 210 GLU A O 1
ATOM 1731 N N . ILE A 1 211 ? 2.298 1.912 -12.206 1.00 85.62 211 ILE A N 1
ATOM 1732 C CA . ILE A 1 211 ? 1.720 0.635 -11.757 1.00 85.62 211 ILE A CA 1
ATOM 1733 C C . ILE A 1 211 ? 0.716 0.111 -12.787 1.00 85.62 211 ILE A C 1
ATOM 1735 O O . ILE A 1 211 ? 0.768 -1.061 -13.145 1.00 85.62 211 ILE A O 1
ATOM 1739 N N . LEU A 1 212 ? -0.192 0.953 -13.291 1.00 83.50 212 LEU A N 1
ATOM 1740 C CA . LEU A 1 212 ? -1.176 0.531 -14.291 1.00 83.50 212 LEU A CA 1
ATOM 1741 C C . LEU A 1 212 ? -0.516 0.034 -15.582 1.00 83.50 212 LEU A C 1
ATOM 1743 O O . LEU A 1 212 ? -1.001 -0.942 -16.152 1.00 83.50 212 LEU A O 1
ATOM 1747 N N . ARG A 1 213 ? 0.580 0.663 -16.028 1.00 82.88 213 ARG A N 1
ATOM 1748 C CA . ARG A 1 213 ? 1.367 0.178 -17.174 1.00 82.88 213 ARG A CA 1
ATOM 1749 C C . ARG A 1 213 ? 1.955 -1.199 -16.887 1.00 82.88 213 ARG A C 1
ATOM 1751 O O . ARG A 1 213 ? 1.694 -2.130 -17.640 1.00 82.88 213 ARG A O 1
ATOM 1758 N N . GLU A 1 214 ? 2.620 -1.365 -15.745 1.00 80.88 214 GLU A N 1
ATOM 1759 C CA . GLU A 1 214 ? 3.209 -2.653 -15.360 1.00 80.88 214 GLU A CA 1
ATOM 1760 C C . GLU A 1 214 ? 2.164 -3.765 -15.192 1.00 80.88 214 GLU A C 1
ATOM 1762 O O . GLU A 1 214 ? 2.431 -4.922 -15.506 1.00 80.88 214 GLU A O 1
ATOM 1767 N N . LEU A 1 215 ? 0.954 -3.437 -14.732 1.00 80.94 215 LEU A N 1
ATOM 1768 C CA . LEU A 1 215 ? -0.149 -4.395 -14.637 1.00 80.94 215 LEU A CA 1
ATOM 1769 C C . LEU A 1 215 ? -0.681 -4.826 -16.010 1.00 80.94 215 LEU A C 1
ATOM 1771 O O . LEU A 1 215 ? -1.116 -5.970 -16.159 1.00 80.94 215 LEU A O 1
ATOM 1775 N N . VAL A 1 216 ? -0.668 -3.936 -17.003 1.00 80.44 216 VAL A N 1
ATOM 1776 C CA . VAL A 1 216 ? -1.007 -4.281 -18.391 1.00 80.44 216 VAL A CA 1
ATOM 1777 C C . VAL A 1 216 ? 0.093 -5.151 -19.000 1.00 80.44 216 VAL A C 1
ATOM 1779 O O . VAL A 1 216 ? -0.217 -6.199 -19.568 1.00 80.44 216 VAL A O 1
ATOM 1782 N N . ASP A 1 217 ? 1.361 -4.790 -18.802 1.00 79.25 217 ASP A N 1
ATOM 1783 C CA . ASP A 1 217 ? 2.514 -5.553 -19.299 1.00 79.25 217 ASP A CA 1
ATOM 1784 C C . ASP A 1 217 ? 2.575 -6.957 -18.679 1.00 79.25 217 ASP A C 1
ATOM 1786 O O . ASP A 1 217 ? 2.788 -7.955 -19.368 1.00 79.25 217 ASP A O 1
ATOM 1790 N N . ALA A 1 218 ? 2.269 -7.068 -17.383 1.00 74.25 218 ALA A N 1
ATOM 1791 C CA . ALA A 1 218 ? 2.143 -8.340 -16.673 1.00 74.25 218 ALA A CA 1
ATOM 1792 C C . ALA A 1 218 ? 0.876 -9.137 -17.050 1.00 74.25 218 ALA A C 1
ATOM 1794 O O . ALA A 1 218 ? 0.634 -10.206 -16.485 1.00 74.25 218 ALA A O 1
ATOM 1795 N N . ARG A 1 219 ? 0.048 -8.635 -17.982 1.00 73.56 219 ARG A N 1
ATOM 1796 C CA . ARG A 1 219 ? -1.239 -9.220 -18.416 1.00 73.56 219 ARG A CA 1
ATOM 1797 C C . ARG A 1 219 ? -2.238 -9.417 -17.272 1.00 73.56 219 ARG A C 1
ATOM 1799 O O . ARG A 1 219 ? -3.155 -10.239 -17.365 1.00 73.56 219 ARG A O 1
ATOM 1806 N N . TRP A 1 220 ? -2.068 -8.656 -16.196 1.00 68.94 220 TRP A N 1
ATOM 1807 C CA . TRP A 1 220 ? -2.986 -8.620 -15.066 1.00 68.94 220 TRP A CA 1
ATOM 1808 C C . TRP A 1 220 ? -4.233 -7.797 -15.409 1.00 68.94 220 TRP A C 1
ATOM 1810 O O . TRP A 1 220 ? -5.345 -8.181 -15.046 1.00 68.94 220 TRP A O 1
ATOM 1820 N N . LEU A 1 221 ? -4.057 -6.725 -16.190 1.00 72.62 221 LEU A N 1
ATOM 1821 C CA . LEU A 1 221 ? -5.127 -5.950 -16.820 1.00 72.62 221 LEU A CA 1
ATOM 1822 C C . LEU A 1 221 ? -5.180 -6.219 -18.329 1.00 72.62 221 LEU A C 1
ATOM 1824 O O . LEU A 1 221 ? -4.152 -6.297 -18.996 1.00 72.62 221 LEU A O 1
ATOM 1828 N N . VAL A 1 222 ? -6.388 -6.330 -18.875 1.00 73.19 222 VAL A N 1
ATOM 1829 C CA . VAL A 1 222 ? -6.655 -6.536 -20.302 1.00 73.19 222 VAL A CA 1
ATOM 1830 C C . VAL A 1 222 ? -7.573 -5.424 -20.795 1.00 73.19 222 VAL A C 1
ATOM 1832 O O . VAL A 1 222 ? -8.553 -5.074 -20.136 1.00 73.19 222 VAL A O 1
ATOM 1835 N N . VAL A 1 223 ? -7.262 -4.866 -21.966 1.00 72.50 223 VAL A N 1
ATOM 1836 C CA . VAL A 1 223 ? -8.132 -3.897 -22.645 1.00 72.50 223 VAL A CA 1
ATOM 1837 C C . VAL A 1 223 ? -9.423 -4.602 -23.043 1.00 72.50 223 VAL A C 1
ATOM 1839 O O . VAL A 1 223 ? -9.385 -5.643 -23.702 1.00 72.50 223 VAL A O 1
ATOM 1842 N N . GLN A 1 224 ? -10.570 -4.050 -22.651 1.00 65.88 224 GLN A N 1
ATOM 1843 C CA . GLN A 1 224 ? -11.856 -4.652 -22.974 1.00 65.88 224 GLN A CA 1
ATOM 1844 C C . GLN A 1 224 ? -12.063 -4.671 -24.501 1.00 65.88 224 GLN A C 1
ATOM 1846 O O . GLN A 1 224 ? -12.301 -3.647 -25.143 1.00 65.88 224 GLN A O 1
ATOM 1851 N N . GLY A 1 225 ? -11.953 -5.857 -25.100 1.00 47.78 225 GLY A N 1
ATOM 1852 C CA . GLY A 1 225 ? -12.208 -6.074 -26.519 1.00 47.78 225 GLY A CA 1
ATOM 1853 C C . GLY A 1 225 ? -13.700 -5.985 -26.832 1.00 47.78 225 GLY A C 1
ATOM 1854 O O . GLY A 1 225 ? -14.405 -6.985 -26.744 1.00 47.78 225 GLY A O 1
ATOM 1855 N N . GLY A 1 226 ? -14.160 -4.797 -27.236 1.00 41.94 226 GLY A N 1
ATOM 1856 C CA . GLY A 1 226 ? -15.403 -4.604 -27.988 1.00 41.94 226 GLY A CA 1
ATOM 1857 C C . GLY A 1 226 ? -16.457 -3.729 -27.306 1.00 41.94 226 GLY A C 1
ATOM 1858 O O . GLY A 1 226 ? -17.065 -4.145 -26.324 1.00 41.94 226 GLY A O 1
ATOM 1859 N N . GLY A 1 227 ? -16.757 -2.564 -27.908 1.00 38.22 227 GLY A N 1
ATOM 1860 C CA . GLY A 1 227 ? -18.097 -1.981 -27.760 1.00 38.22 227 GLY A CA 1
ATOM 1861 C C . GLY A 1 227 ? -18.333 -0.466 -27.777 1.00 38.22 227 GLY A C 1
ATOM 1862 O O . GLY A 1 227 ? -19.400 -0.089 -27.319 1.00 38.22 227 GLY A O 1
ATOM 1863 N N . ARG A 1 228 ? -17.443 0.403 -28.283 1.00 33.81 228 ARG A N 1
ATOM 1864 C CA . ARG A 1 228 ? -17.770 1.652 -29.033 1.00 33.81 228 ARG A CA 1
ATOM 1865 C C . ARG A 1 228 ? -16.542 2.551 -29.130 1.00 33.81 228 ARG A C 1
ATOM 1867 O O . ARG A 1 228 ? -16.034 3.058 -28.140 1.00 33.81 228 ARG A O 1
ATOM 1874 N N . THR A 1 229 ? -16.129 2.808 -30.363 1.00 47.28 229 THR A N 1
ATOM 1875 C CA . THR A 1 229 ? -15.221 3.888 -30.738 1.00 47.28 229 THR A CA 1
ATOM 1876 C C . THR A 1 229 ? -15.705 5.233 -30.189 1.00 47.28 229 THR A C 1
ATOM 1878 O O . THR A 1 229 ? -16.728 5.756 -30.638 1.00 47.28 229 THR A O 1
ATOM 1881 N N . ARG A 1 230 ? -14.929 5.839 -29.290 1.00 35.94 230 ARG A N 1
ATOM 1882 C CA . ARG A 1 230 ? -14.837 7.296 -29.173 1.00 35.94 230 ARG A CA 1
ATOM 1883 C C . ARG A 1 230 ? -13.369 7.689 -29.049 1.00 35.94 230 ARG A C 1
ATOM 1885 O O . ARG A 1 230 ? -12.785 7.585 -27.983 1.00 35.94 230 ARG A O 1
ATOM 1892 N N . GLY A 1 231 ? -12.838 8.165 -30.173 1.00 36.09 231 GLY A N 1
ATOM 1893 C CA . GLY A 1 231 ? -11.596 8.927 -30.264 1.00 36.09 231 GLY A CA 1
ATOM 1894 C C . GLY A 1 231 ? -10.332 8.082 -30.444 1.00 36.09 231 GLY A C 1
ATOM 1895 O O . GLY A 1 231 ? -10.117 7.148 -29.675 1.00 36.09 231 GLY A O 1
ATOM 1896 N N . PRO A 1 232 ? -9.476 8.392 -31.435 1.00 35.41 232 PRO A N 1
ATOM 1897 C CA . PRO A 1 232 ? -8.117 7.877 -31.437 1.00 35.41 232 PRO A CA 1
ATOM 1898 C C . PRO A 1 232 ? -7.376 8.423 -30.212 1.00 35.41 232 PRO A C 1
ATOM 1900 O O . PRO A 1 232 ? -7.442 9.612 -29.901 1.00 35.41 232 PRO A O 1
ATOM 1903 N N . ILE A 1 233 ? -6.677 7.529 -29.519 1.00 42.84 233 ILE A N 1
ATOM 1904 C CA . ILE A 1 233 ? -5.713 7.866 -28.477 1.00 42.84 233 ILE A CA 1
ATOM 1905 C C . ILE A 1 233 ? -4.565 8.600 -29.175 1.00 42.84 233 ILE A C 1
ATOM 1907 O O . ILE A 1 233 ? -3.753 7.983 -29.863 1.00 42.84 233 ILE A O 1
ATOM 1911 N N . THR A 1 234 ? -4.510 9.924 -29.034 1.00 33.12 234 THR A N 1
ATOM 1912 C CA . THR A 1 234 ? -3.340 10.703 -29.443 1.00 33.12 234 THR A CA 1
ATOM 1913 C C . THR A 1 234 ? -2.239 10.461 -28.419 1.00 33.12 234 THR A C 1
ATOM 1915 O O . THR A 1 234 ? -2.195 11.090 -27.364 1.00 33.12 234 THR A O 1
ATOM 1918 N N . ILE A 1 235 ? -1.350 9.522 -28.729 1.00 39.62 235 ILE A N 1
ATOM 1919 C CA . ILE A 1 235 ? -0.044 9.416 -28.086 1.00 39.62 235 ILE A CA 1
ATOM 1920 C C . ILE A 1 235 ? 0.773 10.593 -28.622 1.00 39.62 235 ILE A C 1
ATOM 1922 O O . ILE A 1 235 ? 1.142 10.620 -29.794 1.00 39.62 235 ILE A O 1
ATOM 1926 N N . VAL A 1 236 ? 1.000 11.612 -27.793 1.00 41.75 236 VAL A N 1
ATOM 1927 C CA . VAL A 1 236 ? 1.936 12.689 -28.129 1.00 41.75 236 VAL A CA 1
ATOM 1928 C C . VAL A 1 236 ? 3.340 12.099 -28.044 1.00 41.75 236 VAL A C 1
ATOM 1930 O O . VAL A 1 236 ? 3.895 11.950 -26.960 1.00 41.75 236 VAL A O 1
ATOM 1933 N N . GLY A 1 237 ? 3.889 11.720 -29.195 1.00 32.34 237 GLY A N 1
ATOM 1934 C CA . GLY A 1 237 ? 5.238 11.188 -29.313 1.00 32.34 237 GLY A CA 1
ATOM 1935 C C . GLY A 1 237 ? 5.725 11.206 -30.758 1.00 32.34 237 GLY A C 1
ATOM 1936 O O . GLY A 1 237 ? 5.285 10.393 -31.560 1.00 32.34 237 GLY A O 1
ATOM 1937 N N . ALA A 1 238 ? 6.663 12.120 -31.019 1.00 33.84 238 ALA A N 1
ATOM 1938 C CA . ALA A 1 238 ? 7.567 12.199 -32.168 1.00 33.84 238 ALA A CA 1
ATOM 1939 C C . ALA A 1 238 ? 6.945 12.485 -33.552 1.00 33.84 238 ALA A C 1
ATOM 1941 O O . ALA A 1 238 ? 6.412 11.603 -34.216 1.00 33.84 238 ALA A O 1
ATOM 1942 N N . GLU A 1 239 ? 7.130 13.716 -34.049 1.00 34.31 239 GLU A N 1
ATOM 1943 C CA . GLU A 1 239 ? 7.237 13.944 -35.496 1.00 34.31 239 GLU A CA 1
ATOM 1944 C C . GLU A 1 239 ? 8.570 13.355 -35.991 1.00 34.31 239 GLU A C 1
ATOM 1946 O O . GLU A 1 239 ? 9.627 13.776 -35.512 1.00 34.31 239 GLU A O 1
ATOM 1951 N N . PRO A 1 240 ? 8.571 12.482 -37.011 1.00 37.22 240 PRO A N 1
ATOM 1952 C CA . PRO A 1 240 ? 9.700 12.325 -37.902 1.00 37.22 240 PRO A CA 1
ATOM 1953 C C . PRO A 1 240 ? 9.371 13.070 -39.202 1.00 37.22 240 PRO A C 1
ATOM 1955 O O . PRO A 1 240 ? 8.514 12.647 -39.978 1.00 37.22 240 PRO A O 1
ATOM 1958 N N . ARG A 1 241 ? 10.036 14.198 -39.467 1.00 34.09 241 ARG A N 1
ATOM 1959 C CA . ARG A 1 241 ? 10.052 14.771 -40.821 1.00 34.09 241 ARG A CA 1
ATOM 1960 C C . ARG A 1 241 ? 11.317 14.333 -41.534 1.00 34.09 241 ARG A C 1
ATOM 1962 O O . ARG A 1 241 ? 12.348 14.998 -41.484 1.00 34.09 241 ARG A O 1
ATOM 1969 N N . ASP A 1 242 ? 11.186 13.193 -42.199 1.00 35.50 242 ASP A N 1
ATOM 1970 C CA . ASP A 1 242 ? 12.094 12.736 -43.237 1.00 35.50 242 ASP A CA 1
ATOM 1971 C C . ASP A 1 242 ? 12.052 13.664 -44.464 1.00 35.50 242 ASP A C 1
ATOM 1973 O O . ASP A 1 242 ? 11.000 14.005 -45.002 1.00 35.50 242 ASP A O 1
ATOM 1977 N N . VAL A 1 243 ? 13.258 14.044 -44.885 1.00 41.22 243 VAL A N 1
ATOM 1978 C CA . VAL A 1 243 ? 13.782 14.036 -46.260 1.00 41.22 243 VAL A CA 1
ATOM 1979 C C . VAL A 1 243 ? 12.823 14.443 -47.391 1.00 41.22 243 VAL A C 1
ATOM 1981 O O . VAL A 1 243 ? 12.137 13.623 -47.996 1.00 41.22 243 VAL A O 1
ATOM 1984 N N . ALA A 1 244 ? 12.933 15.703 -47.822 1.00 36.28 244 ALA A N 1
ATOM 1985 C CA . ALA A 1 244 ? 12.480 16.128 -49.143 1.00 36.28 244 ALA A CA 1
ATOM 1986 C C . ALA A 1 244 ? 13.574 15.869 -50.196 1.00 36.28 244 ALA A C 1
ATOM 1988 O O . ALA A 1 244 ? 14.618 16.524 -50.210 1.00 36.28 244 ALA A O 1
ATOM 1989 N N . LYS A 1 245 ? 13.311 14.935 -51.116 1.00 38.47 245 LYS A N 1
ATOM 1990 C CA . LYS A 1 245 ? 13.986 14.835 -52.417 1.00 38.47 245 LYS A CA 1
ATOM 1991 C C . LYS A 1 245 ? 13.057 15.370 -53.525 1.00 38.47 245 LYS A C 1
ATOM 1993 O O . LYS A 1 245 ? 12.013 14.785 -53.775 1.00 38.47 245 LYS A O 1
ATOM 1998 N N . GLN A 1 246 ? 13.556 16.391 -54.239 1.00 37.16 246 GLN A N 1
ATOM 1999 C CA . GLN A 1 246 ? 13.748 16.403 -55.708 1.00 37.16 246 GLN A CA 1
ATOM 2000 C C . GLN A 1 246 ? 12.677 16.996 -56.659 1.00 37.16 246 GLN A C 1
ATOM 2002 O O . GLN A 1 246 ? 11.580 16.461 -56.780 1.00 37.16 246 GLN A O 1
ATOM 2007 N N . LYS A 1 247 ? 13.097 18.033 -57.423 1.00 34.88 247 LYS A N 1
ATOM 2008 C CA . LYS A 1 247 ? 12.903 18.348 -58.879 1.00 34.88 247 LYS A CA 1
ATOM 2009 C C . LYS A 1 247 ? 13.289 19.834 -59.099 1.00 34.88 247 LYS A C 1
ATOM 2011 O O . LYS A 1 247 ? 12.805 20.660 -58.343 1.00 34.88 247 LYS A O 1
ATOM 2016 N N . VAL A 1 248 ? 14.304 20.253 -59.873 1.00 39.81 248 VAL A N 1
ATOM 2017 C CA . VAL A 1 248 ? 14.625 20.152 -61.324 1.00 39.81 248 VAL A CA 1
ATOM 2018 C C . VAL A 1 248 ? 13.615 20.868 -62.241 1.00 39.81 248 VAL A C 1
ATOM 2020 O O . VAL A 1 248 ? 12.494 20.381 -62.359 1.00 39.81 248 VAL A O 1
ATOM 2023 N N . GLY A 1 249 ? 14.101 21.919 -62.934 1.00 40.81 249 GLY A N 1
ATOM 2024 C CA . GLY A 1 249 ? 13.539 22.617 -64.118 1.00 40.81 249 GLY A CA 1
ATOM 2025 C C . GLY A 1 249 ? 12.589 23.769 -63.768 1.00 40.81 249 GLY A C 1
ATOM 2026 O O . GLY A 1 249 ? 11.671 23.542 -62.991 1.00 40.81 249 GLY A O 1
ATOM 2027 N N . ASP A 1 250 ? 12.751 25.014 -64.225 1.00 34.88 250 ASP A N 1
ATOM 2028 C CA . ASP A 1 250 ? 13.429 25.582 -65.409 1.00 34.88 250 ASP A CA 1
ATOM 2029 C C . ASP A 1 250 ? 14.240 26.848 -65.070 1.00 34.88 250 ASP A C 1
ATOM 2031 O O . ASP A 1 250 ? 13.892 27.531 -64.077 1.00 34.88 250 ASP A O 1
#

Radius of gyration: 23.97 Å; chains: 1; bounding box: 80×41×91 Å

Secondary structure (DSSP, 8-state):
--PPPPPS-HHHHHHHHHHHHHHHHHHHHHHHHHHHHHHHHHHHHHHHHHHH--SHHHHHHTTHHHHHHHHHHHHHHHHHHHHHHHHHHHHTTSTT-----EETTEEHHHHHHTTTGGGGG-HHHHHHH-TTS--TT-TT--SS-HHHHHHHTTEEE-GGG--S---HHHHHHHHH--S------PPPTTSGGGGS-HHHHHHHHHHHHHHHHHHHHTTSEEE--SS-----------------------

pLDDT: mean 72.25, std 19.24, range [32.34, 94.31]

Foldseek 3Di:
DDDDDDDPPPVVVLVVQLVVLVVQLVVLVVQLVVLLVQLVVLLVQLLVQLVPDPDPVSLLCSNVSNLVSLLSNLVSVLSNLVSVVSSVVSVVVDPDDPDQDDDPRHRCLVCLQASQVVLVVRPSSCVNVDVQFPSHSASNQDSAHLVNVCVVVQKDFPPVPCPDDDPVVNVVVVVVPPPDDPDPPPPPCSRSVVVDDPVSVVSVVVSSVVSSVVCVVVVRIDRPPDDDDDDDDPPPDDDDDDDDDDDDDD